Protein 2NYU (pdb70)

Sequence (363 aa):
SYRSRSSAFKLLEVNERHQILRPGLRVLDCGAAPGAWSQVAVQKVNAAGTDPSSPVGFVLGVDLLHIFPLEGATFLCPADVTDPRTSQRILEVLPGRRADVILSDMAPNATGFRDLDHDRLISLLCLTLLSVTPDILQPGGTFLCKTWAGSQSRRLQRRLTEEFQNVRIIKPEVYFLATQYHGSYRSRSSAFKLLEVNERHQILRPGLRVLDCGAAPGAWSQVAVQKVNAAGTDPSSPVGFVLGVDLLHIFPLEGATFLCPADVTDPRTSQRILEVLPGRRADVILSDMAPNATGFRDLDHDRLISLCLTLLSVTPDILQPGGTFLCKTWAGSQSRRLQRRLTEEFQNVRIIKSSEVYFLATQQYHG

Nearest PDB structures (foldseek):
  2nyu-assembly1_A  TM=1.006E+00  e=2.225E-40  Homo sapiens
  2nyu-assembly2_B  TM=9.952E-01  e=7.556E-38  Homo sapiens
  7ods-assembly1_z  TM=9.913E-01  e=2.129E-33  Homo sapiens
  7o9m-assembly1_n  TM=9.832E-01  e=2.129E-33  Homo sapiens
  7o9k-assembly1_n  TM=9.838E-01  e=1.997E-33  Homo sapiens

GO terms:
  GO:0005730 nucleolus (C, IDA)
  GO:0005739 mitochondrion (C, EXP)
  GO:1902775 mitochondrial large ribosomal subunit assembly (P, IDA)
  GO:0005759 mitochondrial matrix (C, IMP)
  GO:0008650 rRNA (uridine-2'-O-ribose)-methyltransferase activity (F, IMP)
  GO:1902775 mitochondrial large ribosomal subunit assembly (P, IMP)
  GO:0006364 rRNA processing (P, IMP)
  GO:0005739 mitochondrion (C, HTP)
  GO:0008650 rRNA (uridine-2'-O-ribose)-methyltransferase activity (F, EXP)
  GO:0005759 mitochondrial matrix (C, TAS)
  GO:0000451 rRNA 2'-O-methylation (P, TAS)

Structure (mmCIF, N/CA/C/O backbone):
data_2NYU
#
_entry.id   2NYU
#
_cell.length_a   102.022
_cell.length_b   102.022
_cell.length_c   37.068
_cell.angle_alpha   90.00
_cell.angle_beta   90.00
_cell.angle_gamma   90.00
#
_symmetry.space_group_name_H-M   'P 43'
#
loop_
_entity.id
_entity.type
_entity.pdbx_description
1 polymer 'Putative ribosomal RNA methyltransferase 2'
2 non-polymer S-ADENOSYLMETHIONINE
3 water water
#
loop_
_atom_site.group_PDB
_atom_site.id
_atom_site.type_symbol
_atom_site.label_atom_id
_atom_site.label_alt_id
_atom_site.label_comp_id
_atom_site.label_asym_id
_atom_site.label_entity_id
_atom_site.label_seq_id
_atom_site.pdbx_PDB_ins_code
_atom_site.Cartn_x
_atom_site.Cartn_y
_atom_site.Cartn_z
_atom_site.occupancy
_atom_site.B_iso_or_equiv
_atom_site.auth_seq_id
_atom_site.auth_comp_id
_atom_site.auth_asym_id
_atom_site.auth_atom_id
_atom_site.pdbx_PDB_model_num
ATOM 1 N N . SER A 1 1 ? 43.071 11.459 28.421 1.00 49.03 1 SER A N 1
ATOM 2 C CA . SER A 1 1 ? 44.477 11.182 28.017 1.00 45.54 1 SER A CA 1
ATOM 3 C C . SER A 1 1 ? 44.678 11.615 26.568 1.00 40.31 1 SER A C 1
ATOM 4 O O . SER A 1 1 ? 43.801 11.408 25.722 1.00 41.30 1 SER A O 1
ATOM 7 N N . TYR A 1 2 ? 45.806 12.250 26.297 1.00 35.58 2 TYR A N 1
ATOM 8 C CA . TYR A 1 2 ? 46.097 12.715 24.930 1.00 30.80 2 TYR A CA 1
ATOM 9 C C . TYR A 1 2 ? 47.417 12.186 24.438 1.00 29.79 2 TYR A C 1
ATOM 10 O O . TYR A 1 2 ? 48.245 11.752 25.227 1.00 31.82 2 TYR A O 1
ATOM 19 N N . ARG A 1 3 ? 47.576 12.141 23.115 1.00 29.41 3 ARG A N 1
ATOM 20 C CA . ARG A 1 3 ? 48.790 11.653 22.477 1.00 30.04 3 ARG A CA 1
ATOM 21 C C . ARG A 1 3 ? 49.966 12.614 22.646 1.00 31.54 3 ARG A C 1
ATOM 22 O O . ARG A 1 3 ? 51.134 12.225 22.497 1.00 33.98 3 ARG A O 1
ATOM 30 N N . SER A 1 4 ? 49.671 13.841 23.030 1.00 30.96 4 SER A N 1
ATOM 31 C CA . SER A 1 4 ? 50.706 14.863 23.241 1.00 32.80 4 SER A CA 1
ATOM 32 C C . SER A 1 4 ? 50.193 15.940 24.182 1.00 31.96 4 SER A C 1
ATOM 33 O O . SER A 1 4 ? 48.982 16.195 24.221 1.00 31.74 4 SER A O 1
ATOM 36 N N . ARG A 1 5 ? 51.106 16.591 24.915 1.00 31.59 5 ARG A N 1
ATOM 37 C CA . ARG A 1 5 ? 50.709 17.740 25.764 1.00 32.23 5 ARG A CA 1
ATOM 38 C C . ARG A 1 5 ? 50.126 18.954 24.996 1.00 28.94 5 ARG A C 1
ATOM 39 O O . ARG A 1 5 ? 49.605 19.891 25.588 1.00 29.60 5 ARG A O 1
ATOM 47 N N A SER A 1 6 ? 50.219 18.920 23.669 0.50 28.87 6 SER A N 1
ATOM 48 N N B SER A 1 6 ? 50.214 18.936 23.678 0.50 28.74 6 SER A N 1
ATOM 49 C CA A SER A 1 6 ? 49.678 20.010 22.872 0.50 27.35 6 SER A CA 1
ATOM 50 C CA B SER A 1 6 ? 49.704 20.054 22.898 0.50 27.04 6 SER A CA 1
ATOM 51 C C A SER A 1 6 ? 48.191 20.192 23.111 0.50 26.43 6 SER A C 1
ATOM 52 C C B SER A 1 6 ? 48.163 20.174 22.989 0.50 26.09 6 SER A C 1
ATOM 53 O O A SER A 1 6 ? 47.675 21.318 23.039 0.50 27.05 6 SER A O 1
ATOM 54 O O B SER A 1 6 ? 47.586 21.227 22.646 0.50 25.95 6 SER A O 1
ATOM 59 N N . ALA A 1 7 ? 47.496 19.078 23.374 1.00 25.95 7 ALA A N 1
ATOM 60 C CA . ALA A 1 7 ?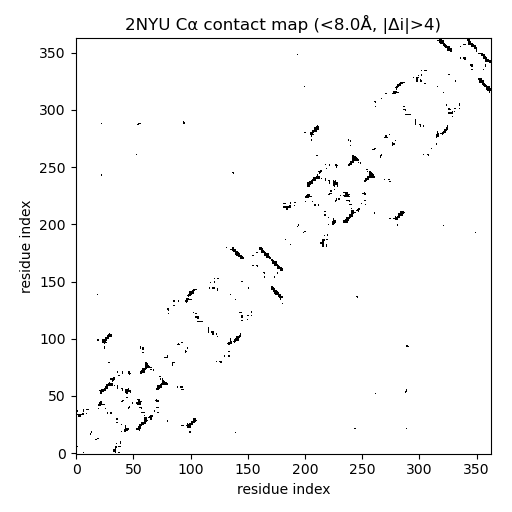 46.052 19.095 23.657 1.00 26.24 7 ALA A CA 1
ATOM 61 C C . ALA A 1 7 ? 45.686 20.227 24.568 1.00 27.26 7 ALA A C 1
ATOM 62 O O . ALA A 1 7 ? 44.670 20.914 24.341 1.00 27.08 7 ALA A O 1
ATOM 64 N N . PHE A 1 8 ? 46.479 20.437 25.626 1.00 27.31 8 PHE A N 1
ATOM 65 C CA . PHE A 1 8 ? 46.080 21.363 26.687 1.00 29.12 8 PHE A CA 1
ATOM 66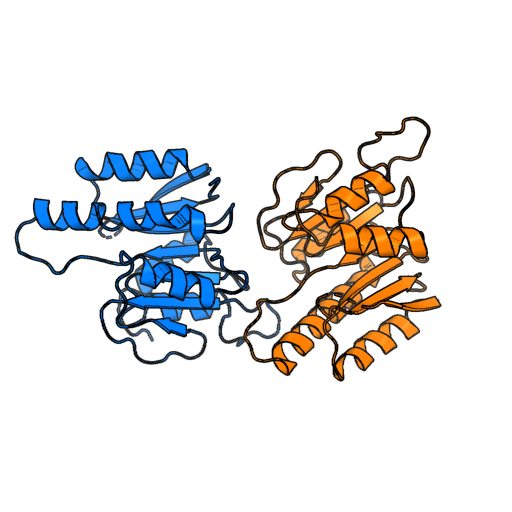 C C . PHE A 1 8 ? 45.988 22.812 26.241 1.00 30.79 8 PHE A C 1
ATOM 67 O O . PHE A 1 8 ? 45.082 23.525 26.671 1.00 29.98 8 PHE A O 1
ATOM 75 N N . LYS A 1 9 ? 46.816 23.175 25.244 1.00 31.35 9 LYS A N 1
ATOM 76 C CA . LYS A 1 9 ? 46.832 24.515 24.684 1.00 33.53 9 LYS A CA 1
ATOM 77 C C . LYS A 1 9 ? 45.536 24.736 23.894 1.00 31.69 9 LYS A C 1
ATOM 78 O O . LYS A 1 9 ? 44.872 25.792 24.042 1.00 31.32 9 LYS A O 1
ATOM 84 N N . LEU A 1 10 ? 45.145 23.733 23.104 1.00 28.07 10 LEU A N 1
ATOM 85 C CA . LEU A 1 10 ? 43.916 23.846 22.321 1.00 26.96 10 LEU A CA 1
ATOM 86 C C . LEU A 1 10 ? 42.682 23.869 23.233 1.00 27.08 10 LEU A C 1
ATOM 87 O O . LEU A 1 10 ? 41.741 24.624 22.980 1.00 27.16 10 LEU A O 1
ATOM 92 N N . LEU A 1 11 ? 42.698 23.042 24.279 1.00 27.95 11 LEU A N 1
ATOM 93 C CA . LEU A 1 11 ? 41.585 22.992 25.235 1.00 28.18 11 LEU A CA 1
ATOM 94 C C . LEU A 1 11 ? 41.369 24.389 25.867 1.00 30.97 11 LEU A C 1
ATOM 95 O O . LEU A 1 11 ? 40.229 24.893 25.924 1.00 29.91 11 LEU A O 1
ATOM 100 N N . GLU A 1 12 ? 42.481 25.034 26.242 1.00 33.01 12 GLU A N 1
ATOM 101 C CA . GLU A 1 12 ? 42.446 26.368 26.879 1.00 35.09 12 GLU A CA 1
ATOM 102 C C . GLU A 1 12 ? 41.955 27.435 25.898 1.00 34.01 12 GLU A C 1
ATOM 103 O O . GLU A 1 12 ? 41.170 28.308 26.259 1.00 34.35 12 GLU A O 1
ATOM 109 N N . VAL A 1 13 ? 42.435 27.375 24.659 1.00 31.48 13 VAL A N 1
ATOM 110 C CA . VAL A 1 13 ? 42.005 28.323 23.638 1.00 32.41 13 VAL A CA 1
ATOM 111 C C . VAL A 1 13 ? 40.488 28.175 23.391 1.00 28.81 13 VAL A C 1
ATOM 112 O O . VAL A 1 13 ? 39.759 29.156 23.252 1.00 29.75 13 VAL A O 1
ATOM 116 N N . ASN A 1 14 ? 40.031 26.934 23.298 1.00 27.94 14 ASN A N 1
ATOM 117 C CA . ASN A 1 14 ? 38.613 26.713 23.046 1.00 27.79 14 ASN A CA 1
ATOM 118 C C . ASN A 1 14 ? 37.778 27.139 24.256 1.00 27.16 14 ASN A C 1
ATOM 119 O O . ASN A 1 14 ? 36.637 27.579 24.112 1.00 28.55 14 ASN A O 1
ATOM 124 N N . GLU A 1 15 ? 38.305 26.940 25.456 1.00 29.62 15 GLU A N 1
ATOM 125 C CA . GLU A 1 15 ? 37.515 27.289 26.632 1.00 33.40 15 GLU A CA 1
ATOM 126 C C . GLU A 1 15 ? 37.124 28.816 26.578 1.00 34.26 15 GLU A C 1
ATOM 127 O O . GLU A 1 15 ? 35.959 29.216 26.784 1.00 35.40 15 GLU A O 1
ATOM 133 N N . ARG A 1 16 ? 38.089 29.628 26.222 1.00 34.05 16 ARG A N 1
ATOM 134 C CA . ARG A 1 16 ? 37.945 31.071 26.248 1.00 37.26 16 ARG A CA 1
ATOM 135 C C . ARG A 1 16 ? 37.206 31.561 25.015 1.00 33.38 16 ARG A C 1
ATOM 136 O O . ARG A 1 16 ? 36.360 32.460 25.094 1.00 35.41 16 ARG A O 1
ATOM 144 N N . HIS A 1 17 ? 37.508 30.958 23.879 1.00 28.66 17 HIS A N 1
ATOM 145 C CA . HIS A 1 17 ? 37.110 31.535 22.633 1.00 28.35 17 HIS A CA 1
ATOM 146 C C . HIS A 1 17 ? 35.968 30.871 21.931 1.00 26.00 17 HIS A C 1
ATOM 147 O O . HIS A 1 17 ? 35.498 31.395 20.854 1.00 27.36 17 HIS A O 1
ATOM 154 N N . GLN A 1 18 ? 35.664 29.634 22.369 1.00 25.08 18 GLN A N 1
ATOM 155 C CA . GLN A 1 18 ? 34.489 28.842 21.915 1.00 23.81 18 GLN A CA 1
ATOM 156 C C . GLN A 1 18 ? 34.509 28.627 20.417 1.00 26.13 18 GLN A C 1
ATOM 157 O O . GLN A 1 18 ? 33.552 29.007 19.698 1.00 27.75 18 GLN A O 1
ATOM 163 N N . ILE A 1 19 ? 35.608 28.075 19.932 1.00 23.79 19 ILE A N 1
ATOM 164 C CA . ILE A 1 19 ? 35.753 27.927 18.492 1.00 24.53 19 ILE A CA 1
ATOM 165 C C . ILE A 1 19 ? 35.352 26.562 17.983 1.00 23.46 19 ILE A C 1
ATOM 166 O O . ILE A 1 19 ? 35.131 26.371 16.765 1.00 25.73 19 ILE A O 1
ATOM 171 N N . LEU A 1 20 ? 35.238 25.596 18.899 1.00 26.15 20 LEU A N 1
ATOM 172 C CA . LEU A 1 20 ? 34.807 24.210 18.552 1.00 24.79 20 LEU A CA 1
ATOM 173 C C . LEU A 1 20 ? 33.492 23.828 19.197 1.00 27.31 20 LEU A C 1
ATOM 174 O O . LEU A 1 20 ? 33.296 24.026 20.408 1.00 28.32 20 LEU A O 1
ATOM 179 N N . ARG A 1 21 ? 32.565 23.407 18.364 1.00 27.62 21 ARG A N 1
ATOM 180 C CA . ARG A 1 21 ? 31.285 22.964 18.861 1.00 29.00 21 ARG A CA 1
ATOM 181 C C . ARG A 1 21 ? 30.594 21.914 17.958 1.00 28.78 21 ARG A C 1
ATOM 182 O O . ARG A 1 21 ? 30.989 21.697 16.781 1.00 25.64 21 ARG A O 1
ATOM 190 N N . PRO A 1 22 ? 29.610 21.205 18.522 1.00 28.52 22 PRO A N 1
ATOM 191 C CA . PRO A 1 22 ? 29.013 20.129 17.715 1.00 27.71 22 PRO A CA 1
ATOM 192 C C . PRO A 1 22 ? 28.633 20.536 16.300 1.00 26.51 22 PRO A C 1
ATOM 193 O O . PRO A 1 22 ? 27.981 21.615 16.075 1.00 27.10 22 PRO A O 1
ATOM 197 N N . GLY A 1 23 ? 28.970 19.665 15.361 1.00 27.13 23 GLY A N 1
ATOM 198 C CA . GLY A 1 23 ? 28.554 19.868 13.983 1.00 27.00 23 GLY A CA 1
ATOM 199 C C . GLY A 1 23 ? 29.608 20.490 13.111 1.00 26.73 23 GLY A C 1
ATOM 200 O O . GLY A 1 23 ? 29.542 20.354 11.868 1.00 27.19 23 GLY A O 1
ATOM 201 N N . LEU A 1 24 ? 30.597 21.180 13.719 1.00 26.72 24 LEU A N 1
ATOM 202 C CA . LEU A 1 24 ? 31.602 21.889 12.914 1.00 25.19 24 LEU A CA 1
ATOM 203 C C . LEU A 1 24 ? 32.578 20.926 12.194 1.00 24.36 24 LEU A C 1
ATOM 204 O O . LEU A 1 24 ? 32.909 19.873 12.721 1.00 24.46 24 LEU A O 1
ATOM 209 N N . ARG A 1 25 ? 32.981 21.292 10.970 1.00 23.45 25 ARG A N 1
ATOM 210 C CA . ARG A 1 25 ? 33.985 20.519 10.242 1.00 21.48 25 ARG A CA 1
ATOM 211 C C . ARG A 1 25 ? 35.355 21.162 10.484 1.00 20.81 25 ARG A C 1
ATOM 212 O O . ARG A 1 25 ? 35.529 22.342 10.270 1.00 21.43 25 ARG A O 1
ATOM 220 N N . VAL A 1 26 ? 36.297 20.367 10.895 1.00 20.62 26 VAL A N 1
ATOM 221 C CA . VAL A 1 26 ? 37.616 20.875 11.267 1.00 19.98 26 VAL A CA 1
ATOM 222 C C . VAL A 1 26 ? 38.664 20.298 10.365 1.00 21.82 26 VAL A C 1
ATOM 223 O O . VAL A 1 26 ? 38.729 19.091 10.136 1.00 23.06 26 VAL A O 1
ATOM 227 N N . LEU A 1 27 ? 39.549 21.170 9.903 1.00 22.12 27 LEU A N 1
ATOM 228 C CA . LEU A 1 27 ? 40.780 20.702 9.270 1.00 22.55 27 LEU A CA 1
ATOM 229 C C . LEU A 1 27 ? 41.954 20.986 10.225 1.00 20.76 27 LEU A C 1
ATOM 230 O O . LEU A 1 27 ? 42.194 22.145 10.576 1.00 22.44 27 LEU A O 1
ATOM 235 N N . ASP A 1 28 ? 42.713 19.937 10.575 1.00 19.54 28 ASP A N 1
ATOM 236 C CA . ASP A 1 28 ? 43.813 20.050 11.539 1.00 21.54 28 ASP A CA 1
ATOM 237 C C . ASP A 1 28 ? 45.105 19.858 10.770 1.00 22.62 28 ASP A C 1
ATOM 238 O O . ASP A 1 28 ? 45.422 18.735 10.403 1.00 22.37 28 ASP A O 1
ATOM 243 N N . CYS A 1 29 ? 45.823 20.956 10.524 1.00 21.23 29 CYS A N 1
ATOM 244 C CA . CYS A 1 29 ? 47.111 20.925 9.821 1.00 23.60 29 CYS A CA 1
ATOM 245 C C . CYS A 1 29 ? 48.297 20.723 10.772 1.00 24.65 29 CYS A C 1
ATOM 246 O O . CYS A 1 29 ? 48.388 21.356 11.825 1.00 25.52 29 CYS A O 1
ATOM 249 N N . GLY A 1 30 ? 49.206 19.850 10.372 1.00 23.80 30 GLY A N 1
ATOM 250 C CA . GLY A 1 30 ? 50.283 19.385 11.238 1.00 23.47 30 GLY A CA 1
ATOM 251 C C . GLY A 1 30 ? 49.752 18.536 12.375 1.00 23.48 30 GLY A C 1
ATOM 252 O O . GLY A 1 30 ? 50.128 18.723 13.503 1.00 23.88 30 GLY A O 1
ATOM 253 N N . ALA A 1 31 ? 48.875 17.593 12.037 1.00 22.62 31 ALA A N 1
ATOM 254 C CA . ALA A 1 31 ? 48.098 16.861 12.990 1.00 24.90 31 ALA A CA 1
ATOM 255 C C . ALA A 1 31 ? 48.841 15.767 13.791 1.00 25.27 31 ALA A C 1
ATOM 256 O O . ALA A 1 31 ? 48.339 15.314 14.842 1.00 25.26 31 ALA A O 1
ATOM 258 N N . ALA A 1 32 ? 50.007 15.330 13.338 1.00 24.80 32 ALA A N 1
ATOM 259 C CA . ALA A 1 32 ? 50.692 14.234 14.078 1.00 26.63 32 ALA A CA 1
ATOM 260 C C . ALA A 1 32 ? 51.297 14.726 15.423 1.00 26.29 32 ALA A C 1
ATOM 261 O O . ALA A 1 32 ? 51.939 15.809 15.449 1.00 26.09 32 ALA A O 1
ATOM 263 N N . PRO A 1 33 ? 51.229 13.891 16.506 1.00 26.54 33 PRO A N 1
ATOM 264 C CA . PRO A 1 33 ? 50.656 12.521 16.590 1.00 26.90 33 PRO A CA 1
ATOM 265 C C . PRO A 1 33 ? 49.127 12.431 16.681 1.00 26.00 33 PRO A C 1
ATOM 266 O O . PRO A 1 33 ? 48.578 11.324 16.495 1.00 27.21 33 PRO A O 1
ATOM 270 N N . GLY A 1 34 ? 48.471 13.555 16.956 1.00 24.22 34 GLY A N 1
ATOM 271 C CA . GLY A 1 34 ? 46.992 13.647 16.878 1.00 23.47 34 GLY A CA 1
ATOM 272 C C . GLY A 1 34 ? 46.268 14.217 18.091 1.00 24.63 34 GLY A C 1
ATOM 273 O O . GLY A 1 34 ? 45.039 14.050 18.221 1.00 22.12 34 GLY A O 1
ATOM 274 N N . ALA A 1 35 ? 46.978 14.930 18.949 1.00 23.96 35 ALA A N 1
ATOM 275 C CA . ALA A 1 35 ? 46.312 15.461 20.187 1.00 24.78 35 ALA A CA 1
ATOM 276 C C . ALA A 1 35 ? 45.271 16.566 19.889 1.00 23.61 35 ALA A C 1
ATOM 277 O O . ALA A 1 35 ? 44.178 16.536 20.443 1.00 23.01 35 ALA A O 1
ATOM 279 N N . TRP A 1 36 ? 45.591 17.483 18.957 1.00 22.24 36 TRP A N 1
ATOM 280 C CA . TRP A 1 36 ? 44.615 18.527 18.615 1.00 23.45 36 TRP A CA 1
ATOM 281 C C . TRP A 1 36 ? 43.419 17.854 17.960 1.00 21.52 36 TRP A C 1
ATOM 282 O O . TRP A 1 36 ? 42.272 18.304 18.116 1.00 21.13 36 TRP A O 1
ATOM 293 N N . SER A 1 37 ? 43.695 16.817 17.129 1.00 22.32 37 SER A N 1
ATOM 294 C CA . SER A 1 37 ? 42.621 16.052 16.494 1.00 22.63 37 SER A CA 1
ATOM 295 C C . SER A 1 37 ? 41.731 15.340 17.531 1.00 22.77 37 SER A C 1
ATOM 296 O O . SER A 1 37 ? 40.486 15.313 17.397 1.00 21.02 37 SER A O 1
ATOM 299 N N . GLN A 1 38 ? 42.346 14.784 18.573 1.00 22.12 38 GLN A N 1
ATOM 300 C CA . GLN A 1 38 ? 41.567 14.199 19.689 1.00 23.54 38 GLN A CA 1
ATOM 301 C C . GLN A 1 38 ? 40.632 15.215 20.333 1.00 24.05 38 GLN A C 1
ATOM 302 O O . GLN A 1 38 ? 39.450 14.920 20.521 1.00 24.55 38 GLN A O 1
ATOM 308 N N . VAL A 1 39 ? 41.148 16.408 20.638 1.00 22.27 39 VAL A N 1
ATOM 309 C CA . VAL A 1 39 ? 40.320 17.495 21.188 1.00 23.62 39 VAL A CA 1
ATOM 310 C C . VAL A 1 39 ? 39.193 17.846 20.258 1.00 23.81 39 VAL A C 1
ATOM 311 O O . VAL A 1 39 ? 38.033 17.952 20.644 1.00 24.19 39 VAL A O 1
ATOM 315 N N . ALA A 1 40 ? 39.552 18.003 19.012 1.00 21.22 40 ALA A N 1
ATOM 316 C CA . ALA A 1 40 ? 38.598 18.430 17.976 1.00 21.34 40 ALA A CA 1
ATOM 317 C C . ALA A 1 40 ? 37.462 17.386 17.853 1.00 21.24 40 ALA A C 1
ATOM 318 O O . ALA A 1 40 ? 36.263 17.725 17.911 1.00 24.19 40 ALA A O 1
ATOM 320 N N . VAL A 1 41 ? 37.817 16.105 17.786 1.00 21.46 41 VAL A N 1
ATOM 321 C CA . VAL A 1 41 ? 36.768 15.050 17.708 1.00 23.21 41 VAL A CA 1
ATOM 322 C C . VAL A 1 41 ? 35.802 15.153 18.916 1.00 23.91 41 VAL A C 1
ATOM 323 O O . VAL A 1 41 ? 34.577 15.082 18.770 1.00 22.83 41 VAL A O 1
ATOM 327 N N . GLN A 1 42 ? 36.351 15.315 20.105 1.00 24.20 42 GLN A N 1
ATOM 328 C CA . GLN A 1 42 ? 35.489 15.468 21.278 1.00 27.07 42 GLN A CA 1
ATOM 329 C C . GLN A 1 42 ? 34.541 16.713 21.146 1.00 25.69 42 GLN A C 1
ATOM 330 O O . GLN A 1 42 ? 33.314 16.605 21.292 1.00 26.16 42 GLN A O 1
ATOM 336 N N . LYS A 1 43 ? 35.113 17.860 20.860 1.00 24.70 43 LYS A N 1
ATOM 337 C CA . LYS A 1 43 ? 34.373 19.106 20.978 1.00 25.73 43 LYS A CA 1
ATOM 338 C C . LYS A 1 43 ? 33.379 19.316 19.847 1.00 26.16 43 LYS A C 1
ATOM 339 O O . LYS A 1 43 ? 32.429 20.050 20.013 1.00 27.36 43 LYS A O 1
ATOM 345 N N . VAL A 1 44 ? 33.626 18.712 18.681 1.00 24.02 44 VAL A N 1
ATOM 346 C CA . VAL A 1 44 ? 32.674 18.876 17.586 1.00 23.78 44 VAL A CA 1
ATOM 347 C C . VAL A 1 44 ? 31.776 17.632 17.435 1.00 23.55 44 VAL A C 1
ATOM 348 O O . VAL A 1 44 ? 30.955 17.510 16.468 1.00 23.97 44 VAL A O 1
ATOM 352 N N . ASN A 1 45 ? 31.936 16.735 18.379 1.00 23.58 45 ASN A N 1
ATOM 353 C CA . ASN A 1 45 ? 31.117 15.510 18.453 1.00 25.56 45 ASN A CA 1
ATOM 354 C C . ASN A 1 45 ? 31.271 14.641 17.164 1.00 26.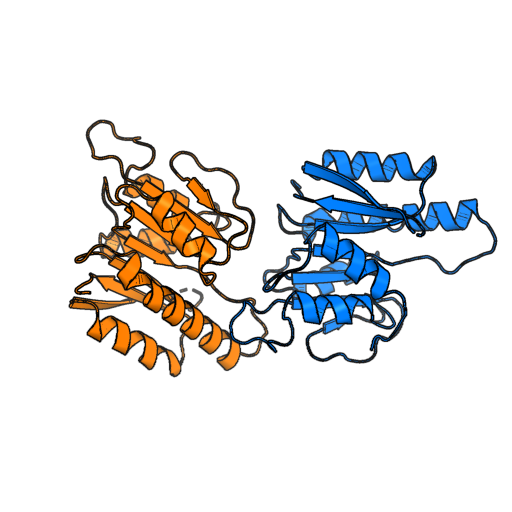02 45 ASN A C 1
ATOM 355 O O . ASN A 1 45 ? 30.297 14.052 16.677 1.00 25.53 45 ASN A O 1
ATOM 360 N N . ALA A 1 46 ? 32.497 14.568 16.629 1.00 24.64 46 ALA A N 1
ATOM 361 C CA . ALA A 1 46 ? 32.746 13.890 15.341 1.00 24.93 46 ALA A CA 1
ATOM 362 C C . ALA A 1 46 ? 32.559 12.348 15.432 1.00 26.86 46 ALA A C 1
ATOM 363 O O . ALA A 1 46 ? 32.331 11.670 14.417 1.00 30.83 46 ALA A O 1
ATOM 365 N N . ALA A 1 47 ? 32.671 11.791 16.620 1.00 29.12 47 ALA A N 1
ATOM 366 C CA . ALA A 1 47 ? 32.483 10.332 16.741 1.00 32.08 47 ALA A CA 1
ATOM 367 C C . ALA A 1 47 ? 31.023 9.986 17.051 1.00 32.51 47 ALA A C 1
ATOM 368 O O . ALA A 1 47 ? 30.650 8.792 17.135 1.00 33.34 47 ALA A O 1
ATOM 370 N N . GLY A 1 48 ? 30.191 11.022 17.206 1.00 34.27 48 GLY A N 1
ATOM 371 C CA . GLY A 1 48 ? 28.732 10.853 17.422 1.00 37.26 48 GLY A CA 1
ATOM 372 C C . GLY A 1 48 ? 28.385 10.376 18.819 1.00 40.60 48 GLY A C 1
ATOM 373 O O . GLY A 1 48 ? 27.201 10.007 19.124 1.00 42.85 48 GLY A O 1
ATOM 374 N N . THR A 1 49 ? 29.397 10.391 19.678 1.00 41.24 49 THR A N 1
ATOM 375 C CA . THR A 1 49 ? 29.264 9.958 21.070 1.00 45.46 49 THR A CA 1
ATOM 376 C C . THR A 1 49 ? 28.059 10.571 21.799 1.00 45.49 49 THR A C 1
ATOM 377 O O . THR A 1 49 ? 27.459 9.925 22.640 1.00 46.26 49 THR A O 1
ATOM 381 N N . ASP A 1 50 ? 27.726 11.819 21.478 1.00 43.93 50 ASP A N 1
ATOM 382 C CA . ASP A 1 50 ? 26.531 12.458 22.027 1.00 45.59 50 ASP A CA 1
ATOM 383 C C . ASP A 1 50 ? 25.393 12.474 20.991 1.00 45.40 50 ASP A C 1
ATOM 384 O O . ASP A 1 50 ? 25.354 13.329 20.101 1.00 43.09 50 ASP A O 1
ATOM 389 N N . PRO A 1 51 ? 24.424 11.554 21.137 1.00 46.74 51 PRO A N 1
ATOM 390 C CA . PRO A 1 51 ? 23.341 11.484 20.150 1.00 47.02 51 PRO A CA 1
ATOM 391 C C . PRO A 1 51 ? 22.446 12.755 20.120 1.00 46.77 51 PRO A C 1
ATOM 392 O O . PRO A 1 51 ? 21.703 12.966 19.156 1.00 47.98 51 PRO A O 1
ATOM 396 N N . SER A 1 52 ? 22.557 13.612 21.133 1.00 45.76 52 SER A N 1
ATOM 397 C CA . SER A 1 52 ? 21.638 14.745 21.275 1.00 45.46 52 SER A CA 1
ATOM 398 C C . SER A 1 52 ? 22.092 16.012 20.535 1.00 43.03 52 SER A C 1
ATOM 399 O O . SER A 1 52 ? 21.399 17.053 20.592 1.00 42.41 52 SER A O 1
ATOM 402 N N . SER A 1 53 ? 23.252 15.915 19.859 1.00 39.27 53 SER A N 1
ATOM 403 C CA . SER A 1 53 ? 23.977 17.079 19.320 1.00 37.53 53 SER A CA 1
ATOM 404 C C . SER A 1 53 ? 24.483 16.785 17.898 1.00 34.33 53 SER A C 1
ATOM 405 O O . SER A 1 53 ? 24.798 15.622 17.574 1.00 33.52 53 SER A O 1
ATOM 408 N N . PRO A 1 54 ? 24.586 17.839 17.049 1.00 34.66 54 PRO A N 1
ATOM 409 C CA . PRO A 1 54 ? 25.046 17.646 15.692 1.00 31.73 54 PRO A CA 1
ATOM 410 C C . PRO A 1 54 ? 26.409 16.927 15.643 1.00 31.37 54 PRO A C 1
ATOM 411 O O . PRO A 1 54 ? 27.238 17.018 16.619 1.00 30.36 54 PRO A O 1
ATOM 415 N N . VAL A 1 55 ? 26.627 16.193 14.571 1.00 29.83 55 VAL A N 1
ATOM 416 C CA . VAL A 1 55 ? 27.861 15.399 14.452 1.00 30.32 55 VAL A CA 1
ATOM 417 C C . VAL A 1 55 ? 28.828 16.109 13.519 1.00 28.91 55 VAL A C 1
ATOM 418 O O . VAL A 1 55 ? 28.537 16.337 12.346 1.00 28.23 55 VAL A O 1
ATOM 422 N N . GLY A 1 56 ? 29.970 16.511 14.071 1.00 28.12 56 GLY A N 1
ATOM 423 C CA . GLY A 1 56 ? 30.954 17.268 13.320 1.00 27.06 56 GLY A CA 1
ATOM 424 C C . GLY A 1 56 ? 31.869 16.362 12.500 1.00 25.81 56 GLY A C 1
ATOM 425 O O . GLY A 1 56 ? 31.564 15.153 12.257 1.00 26.55 56 GLY A O 1
ATOM 426 N N . PHE A 1 57 ? 32.995 16.915 12.080 1.00 24.64 57 PHE A N 1
ATOM 427 C CA . PHE A 1 57 ? 33.886 16.197 11.226 1.00 24.43 57 PHE A CA 1
ATOM 428 C C . PHE A 1 57 ? 35.291 16.682 11.514 1.00 22.67 57 PHE A C 1
ATOM 429 O O . PHE A 1 57 ? 35.536 17.896 11.749 1.00 23.45 57 PHE A O 1
ATOM 437 N N . VAL A 1 58 ? 36.217 15.755 11.481 1.00 21.02 58 VAL A N 1
ATOM 438 C CA . VAL A 1 58 ? 37.632 16.126 11.723 1.00 21.24 58 VAL A CA 1
ATOM 439 C C . VAL A 1 58 ? 38.540 15.472 10.743 1.00 23.16 58 VAL A C 1
ATOM 440 O O . VAL A 1 58 ? 38.606 14.202 10.693 1.00 24.29 58 VAL A O 1
ATOM 444 N N . LEU A 1 59 ? 39.318 16.291 10.011 1.00 23.34 59 LEU A N 1
ATOM 445 C CA . LEU A 1 59 ? 40.325 15.773 9.084 1.00 23.54 59 LEU A CA 1
ATOM 446 C C . LEU A 1 59 ? 41.685 16.310 9.464 1.00 22.78 59 LEU A C 1
ATOM 447 O O . LEU A 1 59 ? 41.867 17.541 9.553 1.00 21.35 59 LEU A O 1
ATOM 452 N N . GLY A 1 60 ? 42.623 15.411 9.803 1.00 21.73 60 GLY A N 1
ATOM 453 C CA . GLY A 1 60 ? 43.998 15.800 10.175 1.00 21.81 60 GLY A CA 1
ATOM 454 C C . GLY A 1 60 ? 44.960 15.532 8.986 1.00 22.03 60 GLY A C 1
ATOM 455 O O . GLY A 1 60 ? 44.799 14.524 8.294 1.00 24.25 60 GLY A O 1
ATOM 456 N N . VAL A 1 61 ? 45.957 16.387 8.784 1.00 22.00 61 VAL A N 1
ATOM 457 C CA . VAL A 1 61 ? 46.934 16.228 7.685 1.00 24.37 61 VAL A CA 1
ATOM 458 C C . VAL A 1 61 ? 48.345 16.397 8.237 1.00 25.24 61 VAL A C 1
ATOM 459 O O . VAL A 1 61 ? 48.609 17.265 9.125 1.00 25.40 61 VAL A O 1
ATOM 463 N N . ASP A 1 62 ? 49.244 15.509 7.871 1.00 24.60 62 ASP A N 1
ATOM 464 C CA . ASP A 1 62 ? 50.653 15.736 8.293 1.00 25.09 62 ASP A CA 1
ATOM 465 C C . ASP A 1 62 ? 51.608 15.063 7.325 1.00 25.86 62 ASP A C 1
ATOM 466 O O . ASP A 1 62 ? 51.230 14.131 6.652 1.00 30.32 62 ASP A O 1
ATOM 471 N N . LEU A 1 63 ? 52.845 15.557 7.286 1.00 27.35 63 LEU A N 1
ATOM 472 C CA . LEU A 1 63 ? 53.946 14.874 6.572 1.00 28.65 63 LEU A CA 1
ATOM 473 C C . LEU A 1 63 ? 54.220 13.486 7.162 1.00 29.37 63 LEU A C 1
ATOM 474 O O . LEU A 1 63 ? 54.688 12.589 6.448 1.00 30.24 63 LEU A O 1
ATOM 479 N N . LEU A 1 64 ? 54.033 13.364 8.484 1.00 28.09 64 LEU A N 1
ATOM 480 C CA . LEU A 1 64 ? 54.260 12.133 9.266 1.00 29.32 64 LEU A CA 1
ATOM 481 C C . LEU A 1 64 ? 53.014 11.284 9.463 1.00 30.13 64 LEU A C 1
ATOM 482 O O . LEU A 1 64 ? 51.869 11.774 9.411 1.00 29.04 64 LEU A O 1
ATOM 487 N N . HIS A 1 65 ? 53.246 9.985 9.666 1.00 31.68 65 HIS A N 1
ATOM 488 C CA . HIS A 1 65 ? 52.135 9.055 9.846 1.00 32.69 65 HIS A CA 1
ATOM 489 C C . HIS A 1 65 ? 51.368 9.409 11.101 1.00 31.94 65 HIS A C 1
ATOM 490 O O . HIS A 1 65 ? 51.968 9.814 12.091 1.00 32.59 65 HIS A O 1
ATOM 497 N N . ILE A 1 66 ? 50.026 9.314 11.029 1.00 30.51 66 ILE A N 1
ATOM 498 C CA . ILE A 1 66 ? 49.148 9.500 12.178 1.00 31.34 66 ILE A CA 1
ATOM 499 C C . ILE A 1 66 ? 48.366 8.192 12.429 1.00 32.24 66 ILE A C 1
ATOM 500 O O . ILE A 1 66 ? 47.719 7.657 11.512 1.00 33.78 66 ILE A O 1
ATOM 505 N N . PHE A 1 67 ? 48.438 7.674 13.648 1.00 32.03 67 PHE A N 1
ATOM 506 C CA . PHE A 1 67 ? 47.670 6.471 14.003 1.00 33.02 67 PHE A CA 1
ATOM 507 C C . PHE A 1 67 ? 46.161 6.744 13.974 1.00 31.23 67 PHE A C 1
ATOM 508 O O . PHE A 1 67 ? 45.705 7.813 14.383 1.00 29.37 67 PHE A O 1
ATOM 516 N N . PRO A 1 68 ? 45.374 5.781 13.473 1.00 31.20 68 PRO A N 1
ATOM 517 C CA . PRO A 1 68 ? 43.952 5.979 13.390 1.00 30.99 68 PRO A CA 1
ATOM 518 C C . PRO A 1 68 ? 43.321 6.411 14.681 1.00 31.51 68 PRO A C 1
ATOM 519 O O . PRO A 1 68 ? 43.748 5.982 15.786 1.00 33.04 68 PRO A O 1
ATOM 523 N N . LEU A 1 69 ? 42.317 7.276 14.544 1.00 30.28 69 LEU A N 1
ATOM 524 C CA . LEU A 1 69 ? 41.546 7.789 15.707 1.00 30.40 69 LEU A CA 1
ATOM 525 C C . LEU A 1 69 ? 40.057 7.713 15.382 1.00 31.25 69 LEU A C 1
ATOM 526 O O . LEU A 1 69 ? 39.613 8.270 14.386 1.00 29.59 69 LEU A O 1
ATOM 531 N N . GLU A 1 70 ? 39.272 7.090 16.249 1.00 33.23 70 GLU A N 1
ATOM 532 C CA . GLU A 1 70 ? 37.828 6.986 15.971 1.00 33.85 70 GLU A CA 1
ATOM 533 C C . GLU A 1 70 ? 37.225 8.384 15.838 1.00 31.98 70 GLU A C 1
ATOM 534 O O . GLU A 1 70 ? 37.348 9.205 16.748 1.00 30.32 70 GLU A O 1
ATOM 540 N N . GLY A 1 71 ? 36.576 8.656 14.702 1.00 30.83 71 GLY A N 1
ATOM 541 C CA . GLY A 1 71 ? 35.917 9.957 14.521 1.00 29.88 71 GLY A CA 1
ATOM 542 C C . GLY A 1 71 ? 36.718 10.988 13.752 1.00 27.21 71 GLY A C 1
ATOM 543 O O . GLY A 1 71 ? 36.220 12.095 13.532 1.00 26.26 71 GLY A O 1
ATOM 544 N N . ALA A 1 72 ? 37.949 10.625 13.324 1.00 26.89 72 ALA A N 1
ATOM 545 C CA . ALA A 1 72 ? 38.749 11.452 12.466 1.00 25.48 72 ALA A CA 1
ATOM 546 C C . ALA A 1 72 ? 39.198 10.726 11.214 1.00 26.57 72 ALA A C 1
ATOM 547 O O . ALA A 1 72 ? 39.364 9.484 11.208 1.00 26.71 72 ALA A O 1
ATOM 549 N N . THR A 1 73 ? 39.404 11.493 10.177 1.00 24.36 73 THR A N 1
ATOM 550 C CA . THR A 1 73 ? 40.007 10.948 8.940 1.00 26.29 73 THR A CA 1
ATOM 551 C C . THR A 1 73 ? 41.373 11.599 8.862 1.00 25.49 73 THR A C 1
ATOM 552 O O . THR A 1 73 ? 41.492 12.798 9.139 1.00 25.12 73 THR A O 1
ATOM 556 N N . PHE A 1 74 ? 42.381 10.854 8.415 1.00 25.97 74 PHE A N 1
ATOM 557 C CA . PHE A 1 74 ? 43.720 11.429 8.289 1.00 25.61 74 PHE A CA 1
ATOM 558 C C . PHE A 1 74 ? 44.324 11.292 6.912 1.00 26.64 74 PHE A C 1
ATOM 559 O O . PHE A 1 74 ? 44.233 10.221 6.301 1.00 28.86 74 PHE A O 1
ATOM 567 N N . LEU A 1 75 ? 45.026 12.335 6.472 1.00 27.21 75 LEU A N 1
ATOM 568 C CA . LEU A 1 75 ? 45.771 12.268 5.202 1.00 28.78 75 LEU A CA 1
ATOM 569 C C . LEU A 1 75 ? 47.243 12.338 5.579 1.00 28.17 75 LEU A C 1
ATOM 570 O O . LEU A 1 75 ? 47.695 13.337 6.113 1.00 27.88 75 LEU A O 1
ATOM 575 N N . CYS A 1 76 ? 47.959 11.231 5.439 1.00 30.15 76 CYS A N 1
ATOM 576 C CA . CYS A 1 76 ? 49.384 11.238 5.725 1.00 30.81 76 CYS A CA 1
ATOM 577 C C . CYS A 1 76 ? 50.005 10.099 4.945 1.00 33.71 76 CYS A C 1
ATOM 578 O O . CYS A 1 76 ? 49.380 9.050 4.794 1.00 36.50 76 CYS A O 1
ATOM 581 N N . PRO A 1 77 ? 51.206 10.317 4.378 1.00 35.95 77 PRO A N 1
ATOM 582 C CA . PRO A 1 77 ? 51.930 11.580 4.341 1.00 35.05 77 PRO A CA 1
ATOM 583 C C . PRO A 1 77 ? 51.276 12.567 3.371 1.00 35.05 77 PRO A C 1
ATOM 584 O O . PRO A 1 77 ? 50.820 12.181 2.285 1.00 37.12 77 PRO A O 1
ATOM 588 N N . ALA A 1 78 ? 51.227 13.823 3.766 1.00 33.24 78 ALA A N 1
ATOM 589 C CA . ALA A 1 78 ? 50.665 14.858 2.935 1.00 33.50 78 ALA A CA 1
ATOM 590 C C . ALA A 1 78 ? 51.145 16.211 3.363 1.00 33.58 78 ALA A C 1
ATOM 591 O O . ALA A 1 78 ? 51.016 16.619 4.539 1.00 31.97 78 ALA A O 1
ATOM 593 N N . ASP A 1 79 ? 51.734 16.904 2.424 1.00 34.21 79 ASP A N 1
ATOM 594 C CA . ASP A 1 79 ? 52.279 18.196 2.678 1.00 34.44 79 ASP A CA 1
ATOM 595 C C . ASP A 1 79 ? 51.168 19.231 2.487 1.00 35.45 79 ASP A C 1
ATOM 596 O O . ASP A 1 79 ? 50.602 19.332 1.424 1.00 35.31 79 ASP A O 1
ATOM 601 N N . VAL A 1 80 ? 50.841 19.985 3.540 1.00 33.28 80 VAL A N 1
ATOM 602 C CA . VAL A 1 80 ? 49.734 20.949 3.469 1.00 35.19 80 VAL A CA 1
ATOM 603 C C . VAL A 1 80 ? 49.876 22.017 2.368 1.00 37.58 80 VAL A C 1
ATOM 604 O O . VAL A 1 80 ? 48.853 22.539 1.873 1.00 40.15 80 VAL A O 1
ATOM 608 N N . THR A 1 81 ? 51.114 22.251 1.931 1.00 38.99 81 THR A N 1
ATOM 609 C CA . THR A 1 81 ? 51.473 23.262 0.916 1.00 40.78 81 THR A CA 1
ATOM 610 C C . THR A 1 81 ? 51.462 22.715 -0.529 1.00 41.35 81 THR A C 1
ATOM 611 O O . THR A 1 81 ? 51.593 23.491 -1.520 1.00 43.04 81 THR A O 1
ATOM 615 N N . ASP A 1 82 ? 51.339 21.400 -0.651 1.00 38.60 82 ASP A N 1
ATOM 616 C CA . ASP A 1 82 ? 51.258 20.750 -1.981 1.00 39.16 82 ASP A CA 1
ATOM 617 C C . ASP A 1 82 ? 49.832 20.953 -2.557 1.00 36.01 82 ASP A C 1
ATOM 618 O O . ASP A 1 82 ? 48.868 20.615 -1.959 1.00 35.22 82 ASP A O 1
ATOM 623 N N . PRO A 1 83 ? 49.724 21.512 -3.773 1.00 37.38 83 PRO A N 1
ATOM 624 C CA . PRO A 1 83 ? 48.393 21.655 -4.388 1.00 35.18 83 PRO A CA 1
ATOM 625 C C . PRO A 1 83 ? 47.567 20.360 -4.408 1.00 34.06 83 PRO A C 1
ATOM 626 O O . PRO A 1 83 ? 46.313 20.410 -4.381 1.00 34.57 83 PRO A O 1
ATOM 630 N N . ARG A 1 84 ? 48.224 19.210 -4.441 1.00 33.54 84 ARG A N 1
ATOM 631 C CA . ARG A 1 84 ? 47.468 17.955 -4.480 1.00 34.91 84 ARG A CA 1
ATOM 632 C C . ARG A 1 84 ? 46.733 17.774 -3.152 1.00 34.48 84 ARG A C 1
ATOM 633 O O . ARG A 1 84 ? 45.551 17.357 -3.075 1.00 31.77 84 ARG A O 1
ATOM 641 N N . THR A 1 85 ? 47.441 18.104 -2.105 1.00 31.73 85 THR A N 1
ATOM 642 C CA . THR A 1 85 ? 46.857 18.039 -0.762 1.00 30.99 85 THR A CA 1
ATOM 643 C C . THR A 1 85 ? 45.554 18.829 -0.644 1.00 30.43 85 THR A C 1
ATOM 644 O O . THR A 1 85 ? 44.603 18.311 -0.098 1.00 30.66 85 THR A O 1
ATOM 648 N N . SER A 1 86 ? 45.469 20.047 -1.179 1.00 30.37 86 SER A N 1
ATOM 649 C CA . SER A 1 86 ? 44.151 20.723 -1.094 1.00 31.10 86 SER A CA 1
ATOM 650 C C . SER A 1 86 ? 43.066 19.979 -1.787 1.00 31.24 86 SER A C 1
ATOM 651 O O . SER A 1 86 ? 41.942 19.935 -1.293 1.00 29.52 86 SER A O 1
ATOM 654 N N . GLN A 1 87 ? 43.351 19.422 -2.992 1.00 31.05 87 GLN A N 1
ATOM 655 C CA . GLN A 1 87 ? 42.322 18.687 -3.661 1.00 34.53 87 GLN A CA 1
ATOM 656 C C . GLN A 1 87 ? 41.863 17.497 -2.842 1.00 33.03 87 GLN A C 1
ATOM 657 O O . GLN A 1 87 ? 40.672 17.253 -2.718 1.00 33.64 87 GLN A O 1
ATOM 663 N N . ARG A 1 88 ? 42.812 16.760 -2.279 1.00 32.08 88 ARG A N 1
ATOM 664 C CA . ARG A 1 88 ? 42.475 15.654 -1.374 1.00 33.86 88 ARG A CA 1
ATOM 665 C C . ARG A 1 88 ? 41.630 16.084 -0.152 1.00 32.50 88 ARG A C 1
ATOM 666 O O . ARG A 1 88 ? 40.703 15.370 0.249 1.00 32.69 88 ARG A O 1
ATOM 674 N N . ILE A 1 89 ? 41.934 17.266 0.384 1.00 31.55 89 ILE A N 1
ATOM 675 C CA . ILE A 1 89 ? 41.183 17.847 1.515 1.00 30.25 89 ILE A CA 1
ATOM 676 C C . ILE A 1 89 ? 39.734 18.123 1.055 1.00 30.22 89 ILE A C 1
ATOM 677 O O . ILE A 1 89 ? 38.769 17.684 1.712 1.00 28.86 89 ILE A O 1
ATOM 682 N N . LEU A 1 90 ? 39.595 18.780 -0.081 1.00 30.79 90 LEU A N 1
ATOM 683 C CA . LEU A 1 90 ? 38.271 19.145 -0.631 1.00 32.37 90 LEU A CA 1
ATOM 684 C C . LEU A 1 90 ? 37.400 17.926 -0.928 1.00 34.33 90 LEU A C 1
ATOM 685 O O . LEU A 1 90 ? 36.184 17.958 -0.713 1.00 34.87 90 LEU A O 1
ATOM 690 N N . GLU A 1 91 ? 38.030 16.846 -1.370 1.00 34.67 91 GLU A N 1
ATOM 691 C CA . GLU A 1 91 ? 37.326 15.602 -1.685 1.00 37.03 91 GLU A CA 1
ATOM 692 C C . GLU A 1 91 ? 36.772 14.899 -0.443 1.00 36.73 91 GLU A C 1
ATOM 693 O O . GLU A 1 91 ? 35.801 14.121 -0.543 1.00 38.24 91 GLU A O 1
ATOM 699 N N . VAL A 1 92 ? 37.393 15.153 0.712 1.00 33.23 92 VAL A N 1
ATOM 700 C CA . VAL A 1 92 ? 37.051 14.428 1.928 1.00 33.96 92 VAL A CA 1
ATOM 701 C C . VAL A 1 92 ? 36.120 15.262 2.856 1.00 31.54 92 VAL A C 1
ATOM 702 O O . VAL A 1 92 ? 35.228 14.723 3.521 1.00 31.81 92 VAL A O 1
ATOM 706 N N . LEU A 1 93 ? 36.292 16.577 2.859 1.00 30.98 93 LEU A N 1
ATOM 707 C CA . LEU A 1 93 ? 35.480 17.417 3.780 1.00 29.39 93 LEU A CA 1
ATOM 708 C C . LEU A 1 93 ? 34.019 17.389 3.337 1.00 30.41 93 LEU A C 1
ATOM 709 O O . LEU A 1 93 ? 33.745 17.602 2.143 1.00 30.87 93 LEU A O 1
ATOM 714 N N . PRO A 1 94 ? 33.096 17.143 4.280 1.00 30.29 94 PRO A N 1
ATOM 715 C CA . PRO A 1 94 ? 31.659 17.358 3.943 1.00 31.41 94 PRO A CA 1
ATOM 716 C C . PRO A 1 94 ? 31.410 18.731 3.340 1.00 30.88 94 PRO A C 1
ATOM 717 O O . PRO A 1 94 ? 31.832 19.775 3.900 1.00 29.70 94 PRO A O 1
ATOM 721 N N . GLY A 1 95 ? 30.759 18.740 2.164 1.00 32.60 95 GLY A N 1
ATOM 722 C CA . GLY A 1 95 ? 30.394 19.987 1.497 1.00 31.75 95 GLY A CA 1
ATOM 723 C C . GLY A 1 95 ? 31.582 20.727 0.953 1.00 31.08 95 GLY A C 1
ATOM 724 O O . GLY A 1 95 ? 31.471 21.895 0.582 1.00 32.70 95 GLY A O 1
ATOM 725 N N . ARG A 1 96 ? 32.719 20.038 0.889 1.00 29.61 96 ARG A N 1
ATOM 726 C CA . ARG A 1 96 ? 33.995 20.635 0.423 1.00 29.98 96 ARG A CA 1
ATOM 727 C C . ARG A 1 96 ? 34.400 21.910 1.149 1.00 29.21 96 ARG A C 1
ATOM 728 O O . ARG A 1 96 ? 35.193 22.707 0.624 1.00 29.93 96 ARG A O 1
ATOM 736 N N . ARG A 1 97 ? 34.038 22.034 2.439 1.00 29.57 97 ARG A N 1
ATOM 737 C CA . ARG A 1 97 ? 34.529 23.177 3.209 1.00 27.09 97 ARG A CA 1
ATOM 738 C C . ARG A 1 97 ? 34.749 22.771 4.663 1.00 25.49 97 ARG A C 1
ATOM 739 O O . ARG A 1 97 ? 34.238 21.719 5.139 1.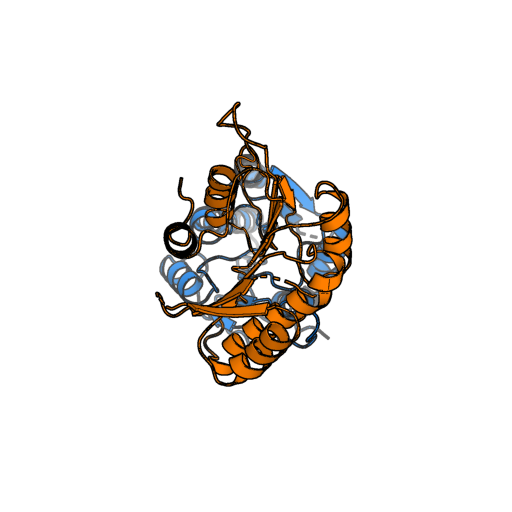00 25.10 97 ARG A O 1
ATOM 747 N N . ALA A 1 98 ? 35.596 23.536 5.321 1.00 23.41 98 ALA A N 1
ATOM 748 C CA . ALA A 1 98 ? 35.807 23.385 6.778 1.00 22.85 98 ALA A CA 1
ATOM 749 C C . ALA A 1 98 ? 35.247 24.607 7.427 1.00 24.16 98 ALA A C 1
ATOM 750 O O . ALA A 1 98 ? 35.247 25.697 6.816 1.00 25.91 98 ALA A O 1
ATOM 752 N N . ASP A 1 99 ? 34.809 24.448 8.694 1.00 22.86 99 ASP A N 1
ATOM 753 C CA . ASP A 1 99 ? 34.346 25.554 9.514 1.00 24.93 99 ASP A CA 1
ATOM 754 C C . ASP A 1 99 ? 35.469 26.148 10.330 1.00 22.32 99 ASP A C 1
ATOM 755 O O . ASP A 1 99 ? 35.458 27.324 10.639 1.00 22.95 99 ASP A O 1
ATOM 760 N N . VAL A 1 100 ? 36.464 25.305 10.627 1.00 21.68 100 VAL A N 1
ATOM 761 C CA . VAL A 1 100 ? 37.606 25.695 11.433 1.00 21.13 100 VAL A CA 1
ATOM 762 C C . VAL A 1 100 ? 38.866 25.083 10.841 1.00 22.65 100 VAL A C 1
ATOM 763 O O . VAL A 1 100 ? 38.918 23.884 10.537 1.00 23.29 100 VAL A O 1
ATOM 767 N N . ILE A 1 101 ? 39.846 25.919 10.609 1.00 22.04 101 ILE A N 1
ATOM 768 C CA . ILE A 1 101 ? 41.171 25.458 10.176 1.00 21.63 101 ILE A CA 1
ATOM 769 C C . ILE A 1 101 ? 42.105 25.662 11.358 1.00 21.77 101 ILE A C 1
ATOM 770 O O . ILE A 1 101 ? 42.282 26.804 11.824 1.00 23.61 101 ILE A O 1
ATOM 775 N N . LEU A 1 102 ? 42.712 24.583 11.824 1.00 20.57 102 LEU A N 1
ATOM 776 C CA . LEU A 1 102 ? 43.655 24.664 12.940 1.00 22.03 102 LEU A CA 1
ATOM 777 C C . LEU A 1 102 ? 45.037 24.393 12.349 1.00 23.32 102 LEU A C 1
ATOM 778 O O . LEU A 1 102 ? 45.187 23.499 11.507 1.00 25.68 102 LEU A O 1
ATOM 783 N N . SER A 1 103 ? 46.046 25.086 12.812 1.00 21.95 103 SER A N 1
ATOM 784 C CA . SER A 1 103 ? 47.383 24.729 12.364 1.00 23.72 103 SER A CA 1
ATOM 785 C C . SER A 1 103 ? 48.422 24.753 13.457 1.00 23.48 103 SER A C 1
ATOM 786 O O . SER A 1 103 ? 48.619 25.755 14.085 1.00 24.14 103 SER A O 1
ATOM 789 N N . ASP A 1 104 ? 49.072 23.616 13.674 1.00 23.57 104 ASP A N 1
ATOM 790 C CA . ASP A 1 104 ? 50.166 23.542 14.618 1.00 25.52 104 ASP A CA 1
ATOM 791 C C . ASP A 1 104 ? 51.432 23.079 13.875 1.00 26.39 104 ASP A C 1
ATOM 792 O O . ASP A 1 104 ? 52.212 22.428 14.421 1.00 28.98 104 ASP A O 1
ATOM 797 N N . MET A 1 105 ? 51.569 23.435 12.593 1.00 26.87 105 MET A N 1
ATOM 798 C CA . MET A 1 105 ? 52.705 23.010 11.800 1.00 27.70 105 MET A CA 1
ATOM 799 C C . MET A 1 105 ? 53.915 23.806 12.187 1.00 29.81 105 MET A C 1
ATOM 800 O O . MET A 1 105 ? 53.836 25.033 12.478 1.00 32.12 105 MET A O 1
ATOM 805 N N . ALA A 1 106 ? 55.039 23.149 12.163 1.00 29.19 106 ALA A N 1
ATOM 806 C CA . ALA A 1 106 ? 56.302 23.871 12.357 1.00 31.72 106 ALA A CA 1
ATOM 807 C C . ALA A 1 106 ? 57.387 23.160 11.600 1.00 33.14 106 ALA A C 1
ATOM 808 O O . ALA A 1 106 ? 57.368 21.961 11.486 1.00 33.89 106 ALA A O 1
ATOM 810 N N . PRO A 1 107 ? 58.336 23.924 11.051 1.00 34.49 107 PRO A N 1
ATOM 811 C CA . PRO A 1 107 ? 59.489 23.290 10.376 1.00 35.81 107 PRO A CA 1
ATOM 812 C C . PRO A 1 107 ? 60.310 22.536 11.391 1.00 36.71 107 PRO A C 1
ATOM 813 O O . PRO A 1 107 ? 60.241 22.810 12.608 1.00 34.29 107 PRO A O 1
ATOM 817 N N . ASN A 1 108 ? 61.086 21.567 10.940 1.00 39.04 108 ASN A N 1
ATOM 818 C CA . ASN A 1 108 ? 62.039 20.965 11.840 1.00 42.17 108 ASN A CA 1
ATOM 819 C C . ASN A 1 108 ? 63.109 21.972 12.189 1.00 41.89 108 ASN A C 1
ATOM 820 O O . ASN A 1 108 ? 63.590 22.695 11.315 1.00 41.19 108 ASN A O 1
ATOM 825 N N . ALA A 1 109 ? 63.481 22.022 13.460 1.00 41.72 109 ALA A N 1
ATOM 826 C CA . ALA A 1 109 ? 64.369 23.070 13.920 1.00 42.23 109 ALA A CA 1
ATOM 827 C C . ALA A 1 109 ? 65.759 22.907 13.300 1.00 43.16 109 ALA A C 1
ATOM 828 O O . ALA A 1 109 ? 66.201 21.791 13.017 1.00 44.63 109 ALA A O 1
ATOM 830 N N . THR A 1 110 ? 66.415 24.031 13.030 1.00 42.44 110 THR A N 1
ATOM 831 C CA . THR A 1 110 ? 67.752 24.013 12.420 1.00 42.99 110 THR A CA 1
ATOM 832 C C . THR A 1 110 ? 68.816 24.584 13.337 1.00 43.34 110 THR A C 1
ATOM 833 O O . THR A 1 110 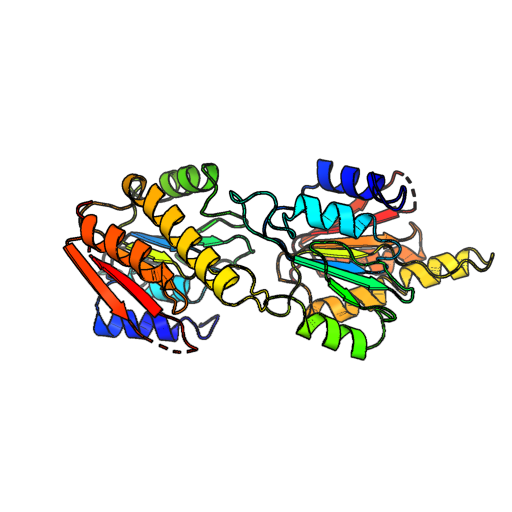? 70.010 24.411 13.083 1.00 44.66 110 THR A O 1
ATOM 837 N N . GLY A 1 111 ? 68.394 25.273 14.390 1.00 41.82 111 GLY A N 1
ATOM 838 C CA . GLY A 1 111 ? 69.330 26.030 15.205 1.00 41.27 111 GLY A CA 1
ATOM 839 C C . GLY A 1 111 ? 69.590 27.442 14.673 1.00 39.70 111 GLY A C 1
ATOM 840 O O . GLY A 1 111 ? 70.373 28.199 15.276 1.00 40.35 111 GLY A O 1
ATOM 841 N N . PHE A 1 112 ? 69.004 27.774 13.516 1.00 35.65 112 PHE A N 1
ATOM 842 C CA . PHE A 1 112 ? 69.024 29.153 13.021 1.00 33.78 112 PHE A CA 1
ATOM 843 C C . PHE A 1 112 ? 67.708 29.761 13.334 1.00 31.68 112 PHE A C 1
ATOM 844 O O . PHE A 1 112 ? 66.686 29.400 12.743 1.00 31.46 112 PHE A O 1
ATOM 852 N N . ARG A 1 113 ? 67.721 30.661 14.302 1.00 32.99 113 ARG A N 1
ATOM 853 C CA . ARG A 1 113 ? 66.491 31.102 14.971 1.00 32.71 113 ARG A CA 1
ATOM 854 C C . ARG A 1 113 ? 65.589 31.913 14.052 1.00 31.34 113 ARG A C 1
ATOM 855 O O . ARG A 1 113 ? 64.413 31.598 13.901 1.00 28.76 113 ARG A O 1
ATOM 863 N N . ASP A 1 114 ? 66.133 32.984 13.467 1.00 30.08 114 ASP A N 1
ATOM 864 C CA . ASP A 1 114 ? 65.374 33.801 12.481 1.00 32.17 114 ASP A CA 1
ATOM 865 C C . ASP A 1 114 ? 64.841 32.958 11.346 1.00 30.32 114 ASP A C 1
ATOM 866 O O . ASP A 1 114 ? 63.670 33.097 10.902 1.00 30.66 114 ASP A O 1
ATOM 871 N N . LEU A 1 115 ? 65.716 32.109 10.824 1.00 29.54 115 LEU A N 1
ATOM 872 C CA . LEU A 1 115 ? 65.341 31.225 9.733 1.00 29.99 115 LEU A CA 1
ATOM 873 C C . LEU A 1 115 ? 64.170 30.309 10.114 1.00 29.99 115 LEU A C 1
ATOM 874 O O . LEU A 1 115 ? 63.170 30.210 9.366 1.00 30.07 115 LEU A O 1
ATOM 879 N N . ASP A 1 116 ? 64.251 29.660 11.279 1.00 29.89 116 ASP A N 1
ATOM 880 C CA . ASP A 1 116 ? 63.133 28.803 11.731 1.00 30.57 116 ASP A CA 1
ATOM 881 C C . ASP A 1 116 ? 61.832 29.585 11.948 1.00 29.51 116 ASP A C 1
ATOM 882 O O . ASP A 1 116 ? 60.756 29.140 11.535 1.00 28.71 116 ASP A O 1
ATOM 887 N N . HIS A 1 117 ? 61.933 30.758 12.568 1.00 30.84 117 HIS A N 1
ATOM 888 C CA . HIS A 1 117 ? 60.747 31.625 12.768 1.00 30.05 117 HIS A CA 1
ATOM 889 C C . HIS A 1 117 ? 60.129 32.064 11.475 1.00 30.50 117 HIS A C 1
ATOM 890 O O . HIS A 1 117 ? 58.898 31.987 11.303 1.00 28.53 117 HIS A O 1
ATOM 897 N N . ASP A 1 118 ? 60.971 32.510 10.553 1.00 30.21 118 ASP A N 1
ATOM 898 C CA . ASP A 1 118 ? 60.528 33.001 9.260 1.00 31.19 118 ASP A CA 1
ATOM 899 C C . ASP A 1 118 ? 59.866 31.906 8.426 1.00 30.92 118 ASP A C 1
ATOM 900 O O . ASP A 1 118 ? 58.877 32.158 7.734 1.00 31.74 118 ASP A O 1
ATOM 905 N N . ARG A 1 119 ? 60.431 30.710 8.477 1.00 31.13 119 ARG A N 1
ATOM 906 C CA . ARG A 1 119 ? 59.867 29.520 7.832 1.00 31.46 119 ARG A CA 1
ATOM 907 C C . ARG A 1 119 ? 58.507 29.157 8.422 1.00 29.61 119 ARG A C 1
ATOM 908 O O . ARG A 1 119 ? 57.617 28.789 7.700 1.00 31.02 119 ARG A O 1
ATOM 916 N N . LEU A 1 120 ? 58.352 29.293 9.732 1.00 28.70 120 LEU A N 1
ATOM 917 C CA . LEU A 1 120 ? 57.061 29.085 10.373 1.00 30.52 120 LEU A CA 1
ATOM 918 C C . LEU A 1 120 ? 56.017 30.075 9.892 1.00 30.31 120 LEU A C 1
ATOM 919 O O . LEU A 1 120 ? 54.844 29.695 9.622 1.00 29.59 120 LEU A O 1
ATOM 924 N N . ILE A 1 121 ? 56.399 31.340 9.822 1.00 30.42 121 ILE A N 1
ATOM 925 C CA . ILE A 1 121 ? 55.506 32.384 9.368 1.00 31.90 121 ILE A CA 1
ATOM 926 C C . ILE A 1 121 ? 55.124 32.121 7.912 1.00 31.87 121 ILE A C 1
ATOM 927 O O . ILE A 1 121 ? 53.926 32.192 7.541 1.00 32.12 121 ILE A O 1
ATOM 932 N N . SER A 1 122 ? 56.109 31.727 7.111 1.00 32.56 122 SER A N 1
ATOM 933 C CA . SER A 1 122 ? 55.891 31.371 5.694 1.00 33.58 122 SER A CA 1
ATOM 934 C C . SER A 1 122 ? 54.862 30.250 5.476 1.00 31.67 122 SER A C 1
ATOM 935 O O . SER A 1 122 ? 54.049 30.303 4.528 1.00 33.75 122 SER A O 1
ATOM 938 N N A LEU A 1 123 ? 54.918 29.219 6.321 0.50 31.98 123 LEU A N 1
ATOM 939 N N B LEU A 1 123 ? 54.936 29.238 6.333 0.50 32.09 123 LEU A N 1
ATOM 940 C CA A LEU A 1 123 ? 53.929 28.115 6.302 0.50 30.37 123 LEU A CA 1
ATOM 941 C CA B LEU A 1 123 ? 53.985 28.125 6.366 0.50 30.71 123 LEU A CA 1
ATOM 942 C C A LEU A 1 123 ? 52.524 28.633 6.559 0.50 30.48 123 LEU A C 1
ATOM 943 C C B LEU A 1 123 ? 52.561 28.628 6.569 0.50 30.62 123 LEU A C 1
ATOM 944 O O A LEU A 1 123 ? 51.561 28.257 5.858 0.50 29.49 123 LEU A O 1
ATOM 945 O O B LEU A 1 123 ? 51.629 28.243 5.833 0.50 29.82 123 LEU A O 1
ATOM 954 N N . CYS A 1 124 ? 52.397 29.487 7.578 1.00 29.77 124 CYS A N 1
ATOM 955 C CA . CYS A 1 124 ? 51.114 30.099 7.911 1.00 30.40 124 CYS A CA 1
ATOM 956 C C . CYS A 1 124 ? 50.564 30.876 6.666 1.00 30.73 124 CYS A C 1
ATOM 957 O O . CYS A 1 124 ? 49.383 30.794 6.328 1.00 29.26 124 CYS A O 1
ATOM 960 N N . LEU A 1 125 ? 51.422 31.663 6.030 1.00 30.17 125 LEU A N 1
ATOM 961 C CA . LEU A 1 125 ? 51.029 32.439 4.842 1.00 31.43 125 LEU A CA 1
ATOM 962 C C . LEU A 1 125 ? 50.541 31.553 3.663 1.00 31.93 125 LEU A C 1
ATOM 963 O O . LEU A 1 125 ? 49.553 31.863 2.989 1.00 31.14 125 LEU A O 1
ATOM 968 N N . THR A 1 126 ? 51.216 30.427 3.458 1.00 30.54 126 THR A N 1
ATOM 969 C CA . THR A 1 126 ? 50.891 29.517 2.354 1.00 31.38 126 THR A CA 1
ATOM 970 C C . THR A 1 126 ? 49.550 28.880 2.668 1.00 30.85 126 THR A C 1
ATOM 971 O O . THR A 1 126 ? 48.698 28.737 1.810 1.00 30.52 126 THR A O 1
ATOM 975 N N . LEU A 1 127 ? 49.339 28.552 3.927 1.00 28.86 127 LEU A N 1
ATOM 976 C CA . LEU A 1 127 ? 48.064 27.954 4.316 1.00 29.67 127 LEU A CA 1
ATOM 977 C C . LEU A 1 127 ? 46.952 28.974 4.141 1.00 29.81 127 LEU A C 1
ATOM 978 O O . LEU A 1 127 ? 45.889 28.670 3.608 1.00 31.64 127 LEU A O 1
ATOM 983 N N . LEU A 1 128 ? 47.216 30.226 4.513 1.00 30.15 128 LEU A N 1
ATOM 984 C CA . LEU A 1 128 ? 46.197 31.256 4.380 1.00 31.91 128 LEU A CA 1
ATOM 985 C C . LEU A 1 128 ? 45.842 31.481 2.916 1.00 32.48 128 LEU A C 1
ATOM 986 O O . LEU A 1 128 ? 44.728 31.866 2.599 1.00 34.52 128 LEU A O 1
ATOM 991 N N . SER A 1 129 ? 46.807 31.260 2.035 1.00 35.17 129 SER A N 1
ATOM 992 C CA . SER A 1 129 ? 46.604 31.516 0.620 1.00 38.87 129 SER A CA 1
ATOM 993 C C . SER A 1 129 ? 45.714 30.433 -0.039 1.00 40.38 129 SER A C 1
ATOM 994 O O . SER A 1 129 ? 45.180 30.637 -1.150 1.00 41.29 129 SER A O 1
ATOM 997 N N . VAL A 1 130 ? 45.535 29.305 0.643 1.00 39.13 130 VAL A N 1
ATOM 998 C CA . VAL A 1 130 ? 44.685 28.239 0.124 1.00 41.64 130 VAL A CA 1
ATOM 999 C C . VAL A 1 130 ? 43.353 28.178 0.866 1.00 41.20 130 VAL A C 1
ATOM 1000 O O . VAL A 1 130 ? 42.433 27.442 0.487 1.00 42.12 130 VAL A O 1
ATOM 1004 N N . THR A 1 131 ? 43.246 28.996 1.916 1.00 39.60 131 THR A N 1
ATOM 1005 C CA . THR A 1 131 ? 42.044 29.119 2.703 1.00 38.40 131 THR A CA 1
ATOM 1006 C C . THR A 1 131 ? 40.743 29.524 1.956 1.00 39.51 131 THR A C 1
ATOM 1007 O O . THR A 1 131 ? 39.675 28.974 2.246 1.00 38.60 131 THR A O 1
ATOM 1011 N N . PRO A 1 132 ? 40.825 30.463 0.963 1.00 39.49 132 PRO A N 1
ATOM 1012 C CA . PRO A 1 132 ? 39.648 30.795 0.138 1.00 40.54 132 PRO A CA 1
ATOM 1013 C C . PRO A 1 132 ? 38.914 29.591 -0.478 1.00 40.58 132 PRO A C 1
ATOM 1014 O O . PRO A 1 132 ? 37.688 29.620 -0.594 1.00 41.25 132 PRO A O 1
ATOM 1018 N N . ASP A 1 133 ? 39.652 28.537 -0.793 1.00 39.31 133 ASP A N 1
ATOM 1019 C CA . ASP A 1 133 ? 39.093 27.345 -1.417 1.00 40.13 133 ASP A CA 1
ATOM 1020 C C . ASP A 1 133 ? 38.452 26.428 -0.377 1.00 36.97 133 ASP A C 1
ATOM 1021 O O . ASP A 1 133 ? 37.524 25.669 -0.687 1.00 38.42 133 ASP A O 1
ATOM 1026 N N . ILE A 1 134 ? 38.901 26.536 0.885 1.00 32.77 134 ILE A N 1
ATOM 1027 C CA . ILE A 1 134 ? 38.596 25.515 1.895 1.00 31.67 134 ILE A CA 1
ATOM 1028 C C . ILE A 1 134 ? 37.644 26.040 2.976 1.00 29.53 134 ILE A C 1
ATOM 1029 O O . ILE A 1 134 ? 36.781 25.313 3.446 1.00 30.03 134 ILE A O 1
ATOM 1034 N N . LEU A 1 135 ? 37.769 27.318 3.337 1.00 28.19 135 LEU A N 1
ATOM 1035 C CA . LEU A 1 135 ? 37.183 27.777 4.609 1.00 27.38 135 LEU A CA 1
ATOM 1036 C C . LEU A 1 135 ? 35.800 28.389 4.360 1.00 27.57 135 LEU A C 1
ATOM 1037 O O . LEU A 1 135 ? 35.643 29.318 3.508 1.00 29.72 135 LEU A O 1
ATOM 1042 N N . GLN A 1 136 ? 34.824 27.901 5.119 1.00 27.60 136 GLN A N 1
ATOM 1043 C CA . GLN A 1 136 ? 33.433 28.412 5.092 1.00 27.24 136 GLN A CA 1
ATOM 1044 C C . GLN A 1 136 ? 33.445 29.904 5.477 1.00 28.69 136 GLN A C 1
ATOM 1045 O O . GLN A 1 136 ? 34.025 30.280 6.518 1.00 27.03 136 GLN A O 1
ATOM 1051 N N . PRO A 1 137 ? 32.747 30.731 4.716 1.00 33.02 137 PRO A N 1
ATOM 1052 C CA . PRO A 1 137 ? 32.627 32.137 5.118 1.00 34.01 137 PRO A CA 1
ATOM 1053 C C . PRO A 1 137 ? 32.010 32.181 6.491 1.00 32.41 137 PRO A C 1
ATOM 1054 O O . PRO A 1 137 ? 31.114 31.407 6.785 1.00 32.88 137 PRO A O 1
ATOM 1058 N N . GLY A 1 138 ? 32.569 33.015 7.346 1.00 32.13 138 GLY A N 1
ATOM 1059 C CA . GLY A 1 138 ? 32.181 33.060 8.749 1.00 30.53 138 GLY A CA 1
ATOM 1060 C C . GLY A 1 138 ? 33.041 32.154 9.633 1.00 27.70 138 GLY A C 1
ATOM 1061 O O . GLY A 1 138 ? 32.901 32.185 10.857 1.00 28.28 138 GLY A O 1
ATOM 1062 N N . GLY A 1 139 ? 33.976 31.384 9.025 1.00 26.47 139 GLY A N 1
ATOM 1063 C CA . GLY A 1 139 ? 34.678 30.314 9.747 1.00 24.64 139 GLY A CA 1
ATOM 1064 C C . GLY A 1 139 ? 35.925 30.881 10.468 1.00 25.63 139 GLY A C 1
ATOM 1065 O O . GLY A 1 139 ? 36.145 32.072 10.474 1.00 25.83 139 GLY A O 1
ATOM 1066 N N . THR A 1 140 ? 36.723 29.991 11.030 1.00 22.56 140 THR A N 1
ATOM 1067 C CA . THR A 1 140 ? 37.755 30.348 11.988 1.00 24.14 140 THR A CA 1
ATOM 1068 C C . THR A 1 140 ? 39.088 29.755 11.549 1.00 23.36 140 THR A C 1
ATOM 1069 O O . THR A 1 140 ? 39.152 28.624 10.983 1.00 21.11 140 THR A O 1
ATOM 1073 N N . PHE A 1 141 ? 40.164 30.483 11.841 1.00 22.55 141 PHE A N 1
ATOM 1074 C CA . PHE A 1 141 ? 41.508 30.031 11.476 1.00 25.21 141 PHE A CA 1
ATOM 1075 C C . PHE A 1 141 ? 42.403 30.274 12.691 1.00 25.62 141 PHE A C 1
ATOM 1076 O O . PHE A 1 141 ? 42.531 31.411 13.191 1.00 25.30 141 PHE A O 1
ATOM 1084 N N . LEU A 1 142 ? 42.987 29.191 13.200 1.00 25.11 142 LEU A N 1
ATOM 1085 C CA . LEU A 1 142 ? 43.867 29.255 14.367 1.00 25.00 142 LEU A CA 1
ATOM 1086 C C . LEU A 1 142 ? 45.236 28.698 13.946 1.00 23.70 142 LEU A C 1
ATOM 1087 O O . LEU A 1 142 ? 45.328 27.561 13.507 1.00 26.06 142 LEU A O 1
ATOM 1092 N N . CYS A 1 143 ? 46.272 29.478 14.109 1.00 34.67 143 CYS A N 1
ATOM 1093 C CA . CYS A 1 143 ? 47.624 29.048 13.689 1.00 36.89 143 CYS A CA 1
ATOM 1094 C C . CYS A 1 143 ? 48.700 29.349 14.693 1.00 37.80 143 CYS A C 1
ATOM 1095 O O . CYS A 1 143 ? 48.707 30.409 15.293 1.00 38.21 143 CYS A O 1
ATOM 1098 N N . LYS A 1 144 ? 49.622 28.389 14.857 1.00 40.79 144 LYS A N 1
ATOM 1099 C CA . LYS A 1 144 ? 50.849 28.603 15.613 1.00 42.60 144 LYS A CA 1
ATOM 1100 C C . LYS A 1 144 ? 51.802 29.432 14.782 1.00 43.16 144 LYS A C 1
ATOM 1101 O O . LYS A 1 144 ? 52.026 29.172 13.575 1.00 43.08 144 LYS A O 1
ATOM 1107 N N . THR A 1 145 ? 52.350 30.450 15.414 1.00 43.54 145 THR A N 1
ATOM 1108 C CA . THR A 1 145 ? 53.270 31.358 14.742 1.00 46.84 145 THR A CA 1
ATOM 1109 C C . THR A 1 145 ? 54.233 31.950 15.775 1.00 48.06 145 THR A C 1
ATOM 1110 O O . THR A 1 145 ? 54.255 31.514 16.938 1.00 48.70 145 THR A O 1
ATOM 1114 N N . TRP A 1 146 ? 55.076 32.890 15.342 1.00 50.96 146 TRP A N 1
ATOM 1115 C CA . TRP A 1 146 ? 56.034 33.508 16.230 1.00 53.87 146 TRP A CA 1
ATOM 1116 C C . TRP A 1 146 ? 55.730 34.996 16.222 1.00 55.16 146 TRP A C 1
ATOM 1117 O O . TRP A 1 146 ? 55.300 35.533 15.198 1.00 55.22 146 TRP A O 1
ATOM 1128 N N . ALA A 1 147 ? 55.883 35.648 17.371 1.00 56.24 147 ALA A N 1
ATOM 1129 C CA . ALA A 1 147 ? 55.473 37.036 17.482 1.00 57.14 147 ALA A CA 1
ATOM 1130 C C . ALA A 1 147 ? 56.653 37.956 17.292 1.00 58.03 147 ALA A C 1
ATOM 1131 O O . ALA A 1 147 ? 57.507 38.079 18.174 1.00 61.83 147 ALA A O 1
ATOM 1133 N N . GLY A 1 148 ? 56.728 38.573 16.117 1.00 56.36 148 GLY A N 1
ATOM 1134 C CA . GLY A 1 148 ? 57.730 39.612 15.871 1.00 55.96 148 GLY A CA 1
ATOM 1135 C C . GLY A 1 148 ? 57.550 40.362 14.570 1.00 53.81 148 GLY A C 1
ATOM 1136 O O . GLY A 1 148 ? 56.433 40.437 14.017 1.00 51.33 148 GLY A O 1
ATOM 1137 N N . SER A 1 149 ? 58.658 40.915 14.083 1.00 53.57 149 SER A N 1
ATOM 1138 C CA . SER A 1 149 ? 58.664 41.817 12.925 1.00 52.16 149 SER A CA 1
ATOM 1139 C C . SER A 1 149 ? 58.160 41.120 11.675 1.00 48.40 149 SER A C 1
ATOM 1140 O O . SER A 1 149 ? 57.421 41.715 10.883 1.00 48.27 149 SER A O 1
ATOM 1143 N N . GLN A 1 150 ? 58.615 39.870 11.477 1.00 46.35 150 GLN A N 1
ATOM 1144 C CA . GLN A 1 150 ? 58.298 39.154 10.261 1.00 45.97 150 GLN A CA 1
ATOM 1145 C C . GLN A 1 150 ? 56.866 38.655 10.294 1.00 44.34 150 GLN A C 1
ATOM 1146 O O . GLN A 1 150 ? 56.352 38.188 9.290 1.00 46.49 150 GLN A O 1
ATOM 1152 N N . SER A 1 151 ? 56.266 38.692 11.478 1.00 45.55 151 SER A N 1
ATOM 1153 C CA . SER A 1 151 ? 54.848 38.240 11.704 1.00 46.34 151 SER A CA 1
ATOM 1154 C C . SER A 1 151 ? 53.777 39.277 11.350 1.00 47.21 151 SER A C 1
ATOM 1155 O O . SER A 1 151 ? 52.561 38.934 11.170 1.00 46.42 151 SER A O 1
ATOM 1158 N N . ARG A 1 152 ? 54.194 40.538 11.249 1.00 50.69 152 ARG A N 1
ATOM 1159 C CA . ARG A 1 152 ? 53.283 41.662 11.006 1.00 53.30 152 ARG A CA 1
ATOM 1160 C C . ARG A 1 152 ? 52.507 41.504 9.666 1.00 53.42 152 ARG A C 1
ATOM 1161 O O . ARG A 1 152 ? 51.291 41.863 9.574 1.00 53.09 152 ARG A O 1
ATOM 1165 N N . ARG A 1 153 ? 53.219 40.981 8.653 1.00 52.25 153 ARG A N 1
ATOM 1166 C CA . ARG A 1 153 ? 52.649 40.630 7.320 1.00 51.52 153 ARG A CA 1
ATOM 1167 C C . ARG A 1 153 ? 51.476 39.638 7.384 1.00 49.84 153 ARG A C 1
ATOM 1168 O O . ARG A 1 153 ? 50.414 39.849 6.760 1.00 50.86 153 ARG A O 1
ATOM 1170 N N . LEU A 1 154 ? 51.690 38.534 8.102 1.00 47.70 154 LEU A N 1
ATOM 1171 C CA . LEU A 1 154 ? 50.642 37.570 8.380 1.00 45.25 154 LEU A CA 1
ATOM 1172 C C . LEU A 1 154 ? 49.470 38.205 9.148 1.00 46.18 154 LEU A C 1
ATOM 1173 O O . LEU A 1 154 ? 48.303 38.013 8.791 1.00 43.77 154 LEU A O 1
ATOM 1178 N N . GLN A 1 155 ? 49.793 38.985 10.183 1.00 45.67 155 GLN A N 1
ATOM 1179 C CA . GLN A 1 155 ? 48.761 39.589 10.996 1.00 47.76 155 GLN A CA 1
ATOM 1180 C C . GLN A 1 155 ? 47.936 40.597 10.142 1.00 47.66 155 GLN A C 1
ATOM 1181 O O . GLN A 1 155 ? 46.676 40.672 10.274 1.00 48.19 155 GLN A O 1
ATOM 1187 N N . ARG A 1 156 ? 48.609 41.332 9.241 1.00 51.74 156 ARG A N 1
ATOM 1188 C CA . ARG A 1 156 ? 47.888 42.289 8.361 1.00 52.05 156 ARG A CA 1
ATOM 1189 C C . ARG A 1 156 ? 46.897 41.572 7.421 1.00 48.99 156 ARG A C 1
ATOM 1190 O O . ARG A 1 156 ? 45.727 41.974 7.297 1.00 47.13 156 ARG A O 1
ATOM 1192 N N . ARG A 1 157 ? 47.351 40.471 6.823 1.00 46.47 157 ARG A N 1
ATOM 1193 C CA . ARG A 1 157 ? 46.543 39.701 5.890 1.00 45.96 157 ARG A CA 1
ATOM 1194 C C . ARG A 1 157 ? 45.292 39.093 6.566 1.00 40.53 157 ARG A C 1
ATOM 1195 O O . ARG A 1 157 ? 44.174 39.116 6.013 1.00 40.54 157 ARG A O 1
ATOM 1203 N N . LEU A 1 158 ? 45.482 38.555 7.763 1.00 39.02 158 LEU A N 1
ATOM 1204 C CA . LEU A 1 158 ? 44.370 38.044 8.551 1.00 34.58 158 LEU A CA 1
ATOM 1205 C C . LEU A 1 158 ? 43.357 39.142 8.867 1.00 35.61 158 LEU A C 1
ATOM 1206 O O . LEU A 1 158 ? 42.128 38.920 8.848 1.00 32.58 158 LEU A O 1
ATOM 1211 N N . THR A 1 159 ? 43.870 40.339 9.113 1.00 36.53 159 THR A N 1
ATOM 1212 C CA . THR A 1 159 ? 43.005 41.469 9.450 1.00 37.58 159 THR A CA 1
ATOM 1213 C C . THR A 1 159 ? 42.124 41.913 8.285 1.00 39.35 159 THR A C 1
ATOM 1214 O O . THR A 1 159 ? 40.949 42.319 8.494 1.00 40.07 159 THR A O 1
ATOM 1218 N N . GLU A 1 160 ? 42.653 41.788 7.071 1.00 39.65 160 GLU A N 1
ATOM 1219 C CA . GLU A 1 160 ? 41.927 42.103 5.834 1.00 42.33 160 GLU A CA 1
ATOM 1220 C C . GLU A 1 160 ? 40.832 41.076 5.531 1.00 41.35 160 GLU A C 1
ATOM 1221 O O . GLU A 1 160 ? 39.775 41.424 4.969 1.00 43.46 160 GLU A O 1
ATOM 1223 N N . GLU A 1 161 ? 41.064 39.828 5.928 1.00 37.78 161 GLU A N 1
ATOM 1224 C CA . GLU A 1 161 ? 40.237 38.703 5.476 1.00 37.50 161 GLU A CA 1
ATOM 1225 C C . GLU A 1 161 ? 39.289 38.136 6.528 1.00 33.85 161 GLU A C 1
ATOM 1226 O O . GLU A 1 161 ? 38.442 37.332 6.206 1.00 34.17 161 GLU A O 1
ATOM 1232 N N . PHE A 1 162 ? 39.434 38.570 7.781 1.00 33.45 162 PHE A N 1
ATOM 1233 C CA . PHE A 1 162 ? 38.552 38.126 8.871 1.00 31.33 162 PHE A CA 1
ATOM 1234 C C . PHE A 1 162 ? 38.054 39.345 9.608 1.00 32.57 162 PHE A C 1
ATOM 1235 O O . PHE A 1 162 ? 38.771 40.315 9.716 1.00 34.07 162 PHE A O 1
ATOM 1243 N N . GLN A 1 163 ? 36.872 39.248 10.195 1.00 32.95 163 GLN A N 1
ATOM 1244 C CA . GLN A 1 163 ? 36.284 40.368 10.952 1.00 34.79 163 GLN A CA 1
ATOM 1245 C C . GLN A 1 163 ? 37.146 40.646 12.157 1.00 33.53 163 GLN A C 1
ATOM 1246 O O . GLN A 1 163 ? 37.333 41.802 12.525 1.00 33.47 163 GLN A O 1
ATOM 1252 N N . ASN A 1 164 ? 37.688 39.579 12.772 1.00 31.59 164 ASN A N 1
ATOM 1253 C CA . ASN A 1 164 ? 38.423 39.735 14.037 1.00 31.02 164 ASN A CA 1
ATOM 1254 C C . ASN A 1 164 ? 39.676 38.863 14.121 1.00 30.83 164 ASN A C 1
ATOM 1255 O O . ASN A 1 164 ? 39.649 37.716 13.730 1.00 29.94 164 ASN A O 1
ATOM 1260 N N . VAL A 1 165 ? 40.784 39.455 14.591 1.00 32.05 165 VAL A N 1
ATOM 1261 C CA . VAL A 1 165 ? 42.065 38.703 14.750 1.00 32.40 165 VAL A CA 1
ATOM 1262 C C . VAL A 1 165 ? 42.622 38.925 16.171 1.00 33.76 165 VAL A C 1
ATOM 1263 O O . VAL A 1 165 ? 42.860 40.088 16.574 1.00 34.32 165 VAL A O 1
ATOM 1267 N N . ARG A 1 166 ? 42.778 37.836 16.919 1.00 33.47 166 ARG A N 1
ATOM 1268 C CA . ARG A 1 166 ? 43.340 37.855 18.268 1.00 37.00 166 ARG A CA 1
ATOM 1269 C C . ARG A 1 166 ? 44.727 37.231 18.254 1.00 39.90 166 ARG A C 1
ATOM 1270 O O . ARG A 1 166 ? 44.981 36.232 17.538 1.00 37.76 166 ARG A O 1
ATOM 1278 N N . ILE A 1 167 ? 45.596 37.775 19.094 1.00 39.06 167 ILE A N 1
ATOM 1279 C CA . ILE A 1 167 ? 46.920 37.197 19.342 1.00 40.15 167 ILE A CA 1
ATOM 1280 C C . ILE A 1 167 ? 46.801 36.502 20.690 1.00 42.05 167 ILE A C 1
ATOM 1281 O O . ILE A 1 167 ? 46.332 37.097 21.681 1.00 47.48 167 ILE A O 1
ATOM 1286 N N . ILE A 1 168 ? 47.138 35.229 20.732 1.00 39.18 168 ILE A N 1
ATOM 1287 C CA . ILE A 1 168 ? 47.078 34.491 21.984 1.00 42.72 168 ILE A CA 1
ATOM 1288 C C . ILE A 1 168 ? 48.481 33.992 22.399 1.00 45.57 168 ILE A C 1
ATOM 1289 O O . ILE A 1 168 ? 49.209 33.424 21.593 1.00 43.00 168 ILE A O 1
ATOM 1294 N N . LYS A 1 169 ? 48.809 34.201 23.674 1.00 52.59 169 LYS A N 1
ATOM 1295 C CA . LYS A 1 169 ? 50.141 33.923 24.230 1.00 58.86 169 LYS A CA 1
ATOM 1296 C C . LYS A 1 169 ? 50.180 32.581 25.017 1.00 62.67 169 LYS A C 1
ATOM 1297 O O . LYS A 1 169 ? 49.496 31.635 24.629 1.00 60.64 169 LYS A O 1
ATOM 1303 N N . PRO A 1 170 ? 51.004 32.498 26.110 1.00 71.27 170 PRO A N 1
ATOM 1304 C CA . PRO A 1 170 ? 51.205 31.270 26.914 1.00 77.27 170 PRO A CA 1
ATOM 1305 C C . PRO A 1 170 ? 49.998 30.323 26.976 1.00 76.55 170 PRO A C 1
ATOM 1306 O O . PRO A 1 170 ? 50.167 29.130 27.277 1.00 81.32 170 PRO A O 1
ATOM 1310 N N . GLU A 1 179 ? 56.221 30.586 21.628 1.00 66.94 179 GLU A N 1
ATOM 1311 C CA . GLU A 1 179 ? 54.976 30.261 20.932 1.00 60.63 179 GLU A CA 1
ATOM 1312 C C . GLU A 1 179 ? 53.947 31.402 20.967 1.00 54.62 179 GLU A C 1
ATOM 1313 O O . GLU A 1 179 ? 53.789 32.088 21.978 1.00 58.92 179 GLU A O 1
ATOM 1319 N N . VAL A 1 180 ? 53.296 31.619 19.840 1.00 48.01 180 VAL A N 1
ATOM 1320 C CA . VAL A 1 180 ? 52.166 32.553 19.742 1.00 42.13 180 VAL A CA 1
ATOM 1321 C C . VAL A 1 180 ? 51.140 31.947 18.783 1.00 36.69 180 VAL A C 1
ATOM 1322 O O . VAL A 1 180 ? 51.510 31.213 17.868 1.00 38.00 180 VAL A O 1
ATOM 1326 N N . TYR A 1 181 ? 49.863 32.167 19.067 1.00 46.09 181 TYR A N 1
ATOM 1327 C CA . TYR A 1 181 ? 48.804 31.732 18.173 1.00 40.95 181 TYR A CA 1
ATOM 1328 C C . TYR A 1 181 ? 48.082 32.932 17.635 1.00 35.97 181 TYR A C 1
ATOM 1329 O O . TYR A 1 181 ? 47.789 33.881 18.379 1.00 37.20 181 TYR A O 1
ATOM 1338 N N . PHE A 1 182 ? 47.791 32.928 16.343 1.00 33.12 182 PHE A N 1
ATOM 1339 C CA . PHE A 1 182 ? 46.776 33.873 15.839 1.00 30.52 182 PHE A CA 1
ATOM 1340 C C . PHE A 1 182 ? 45.436 33.157 15.716 1.00 29.13 182 PHE A C 1
ATOM 1341 O O . PHE A 1 182 ? 45.348 32.059 15.159 1.00 28.23 182 PHE A O 1
ATOM 1349 N N . LEU A 1 183 ? 44.403 33.782 16.241 1.00 28.47 183 LEU A N 1
ATOM 1350 C CA . LEU A 1 183 ? 43.020 33.270 16.140 1.00 25.48 183 LEU A CA 1
ATOM 1351 C C . LEU A 1 183 ? 42.171 34.269 15.350 1.00 26.89 183 LEU A C 1
ATOM 1352 O O . LEU A 1 183 ? 41.882 35.356 15.817 1.00 27.09 183 LEU A O 1
ATOM 1357 N N . ALA A 1 184 ? 41.850 33.918 14.116 1.00 26.82 184 ALA A N 1
ATOM 1358 C CA . ALA A 1 184 ? 41.111 34.799 13.234 1.00 26.24 184 ALA A CA 1
ATOM 1359 C C . ALA A 1 184 ? 39.745 34.216 13.039 1.00 24.84 184 ALA A C 1
ATOM 1360 O O . ALA A 1 184 ? 39.583 32.999 12.733 1.00 24.68 184 ALA A O 1
ATOM 1362 N N . THR A 1 185 ? 38.730 35.060 13.244 1.00 24.53 185 THR A N 1
ATOM 1363 C CA . THR A 1 185 ? 37.343 34.578 13.258 1.00 24.30 185 THR A CA 1
ATOM 1364 C C . THR A 1 185 ? 36.487 35.411 12.346 1.00 27.10 185 THR A C 1
ATOM 1365 O O . THR A 1 185 ? 36.801 36.629 12.043 1.00 27.42 185 THR A O 1
ATOM 1369 N N . GLN A 1 186 ? 35.398 34.790 11.910 1.00 27.08 186 GLN A N 1
ATOM 1370 C CA . GLN A 1 186 ? 34.450 35.442 10.972 1.00 28.82 186 GLN A CA 1
ATOM 1371 C C . GLN A 1 186 ? 35.138 35.761 9.635 1.00 28.27 186 GLN A C 1
ATOM 1372 O O . GLN A 1 186 ? 35.238 36.903 9.215 1.00 28.35 186 GLN A O 1
ATOM 1378 N N . TYR A 1 187 ? 35.650 34.713 9.017 1.00 27.45 187 TYR A N 1
ATOM 1379 C CA . TYR A 1 187 ? 36.240 34.795 7.681 1.00 28.12 187 TYR A CA 1
ATOM 1380 C C . TYR A 1 187 ? 35.275 35.478 6.654 1.00 31.06 187 TYR A C 1
ATOM 1381 O O . TYR A 1 187 ? 34.109 35.066 6.502 1.00 29.59 187 TYR A O 1
ATOM 1390 N N . HIS A 1 188 ? 35.761 36.514 5.956 1.00 33.29 188 HIS A N 1
ATOM 1391 C CA . HIS A 1 188 ? 34.879 37.271 5.025 1.00 38.87 188 HIS A CA 1
ATOM 1392 C C . HIS A 1 188 ? 34.388 36.361 3.898 1.00 41.50 188 HIS A C 1
ATOM 1393 O O . HIS A 1 188 ? 33.279 36.510 3.409 1.00 45.29 188 HIS A O 1
ATOM 1400 N N . GLY A 1 189 ? 35.263 35.494 3.409 1.00 42.11 189 GLY A N 1
ATOM 1401 C CA . GLY A 1 189 ? 36.639 35.862 3.235 1.00 44.55 189 GLY A CA 1
ATOM 1402 C C . GLY A 1 189 ? 36.770 36.466 1.849 1.00 48.30 189 GLY A C 1
ATOM 1403 O O . GLY A 1 189 ? 36.195 35.947 0.893 1.00 51.56 189 GLY A O 1
ATOM 1404 N N . SER B 1 1 ? 20.881 35.669 -5.531 1.00 52.72 1 SER B N 1
ATOM 1405 C CA . SER B 1 1 ? 19.646 35.812 -6.366 1.00 54.26 1 SER B CA 1
ATOM 1406 C C . SER B 1 1 ? 19.769 34.958 -7.624 1.00 58.21 1 SER B C 1
ATOM 1407 O O . SER B 1 1 ? 19.859 35.517 -8.769 1.00 66.56 1 SER B O 1
ATOM 1409 N N . TYR B 1 2 ? 19.822 33.626 -7.454 1.00 54.44 2 TYR B N 1
ATOM 1410 C CA . TYR B 1 2 ? 19.708 32.947 -6.130 1.00 46.74 2 TYR B CA 1
ATOM 1411 C C . TYR B 1 2 ? 21.068 32.437 -5.580 1.00 45.32 2 TYR B C 1
ATOM 1412 O O . TYR B 1 2 ? 22.024 32.229 -6.342 1.00 49.04 2 TYR B O 1
ATOM 1421 N N . ARG B 1 3 ? 21.152 32.258 -4.256 1.00 41.18 3 ARG B N 1
ATOM 1422 C CA . ARG B 1 3 ? 22.422 31.925 -3.615 1.00 40.21 3 ARG B CA 1
ATOM 1423 C C . ARG B 1 3 ? 22.847 30.485 -3.870 1.00 40.75 3 ARG B C 1
ATOM 1424 O O . ARG B 1 3 ? 24.007 30.118 -3.652 1.00 42.29 3 ARG B O 1
ATOM 1432 N N . SER B 1 4 ? 21.880 29.675 -4.265 1.00 38.82 4 SER B N 1
ATOM 1433 C CA . SER B 1 4 ? 22.045 28.246 -4.444 1.00 39.66 4 SER B CA 1
ATOM 1434 C C . SER B 1 4 ? 20.972 27.723 -5.415 1.00 40.22 4 SER B C 1
ATOM 1435 O O . SER B 1 4 ? 19.886 28.306 -5.552 1.00 40.96 4 SER B O 1
ATOM 1438 N N . ARG B 1 5 ? 21.254 26.562 -5.987 1.00 40.67 5 ARG B N 1
ATOM 1439 C CA . ARG B 1 5 ? 20.313 25.791 -6.797 1.00 40.54 5 ARG B CA 1
ATOM 1440 C C . ARG B 1 5 ? 19.031 25.353 -6.046 1.00 36.04 5 ARG B C 1
ATOM 1441 O O . ARG B 1 5 ? 17.990 25.098 -6.674 1.00 38.45 5 ARG B O 1
ATOM 1443 N N A SER B 1 6 ? 19.115 25.269 -4.711 0.50 32.46 6 SER B N 1
ATOM 1444 N N B SER B 1 6 ? 19.108 25.261 -4.716 0.50 31.99 6 SER B N 1
ATOM 1445 C CA A SER B 1 6 ? 17.976 24.823 -3.908 0.50 30.52 6 SER B CA 1
ATOM 1446 C CA B SER B 1 6 ? 17.974 24.805 -3.900 0.50 29.39 6 SER B CA 1
ATOM 1447 C C A SER B 1 6 ? 16.747 25.678 -4.198 0.50 30.29 6 SER B C 1
ATOM 1448 C C B SER B 1 6 ? 16.740 25.715 -4.055 0.50 29.72 6 SER B C 1
ATOM 1449 O O A SER B 1 6 ? 15.638 25.167 -4.222 0.50 31.37 6 SER B O 1
ATOM 1450 O O B SER B 1 6 ? 15.622 25.296 -3.758 0.50 31.07 6 SER B O 1
ATOM 1455 N N . ALA B 1 7 ? 16.965 26.972 -4.439 1.00 31.73 7 ALA B N 1
ATOM 1456 C CA . ALA B 1 7 ? 15.872 27.912 -4.699 1.00 33.78 7 ALA B CA 1
ATOM 1457 C C . ALA B 1 7 ? 14.840 27.354 -5.644 1.00 34.35 7 ALA B C 1
ATOM 1458 O O . ALA B 1 7 ? 13.634 27.486 -5.405 1.00 34.55 7 ALA B O 1
ATOM 1460 N N . PHE B 1 8 ? 15.305 26.704 -6.711 1.00 34.51 8 PHE B N 1
ATOM 1461 C CA . PHE B 1 8 ? 14.405 26.267 -7.778 1.00 36.91 8 PHE B CA 1
ATOM 1462 C C . PHE B 1 8 ? 13.471 25.149 -7.331 1.00 37.11 8 PHE B C 1
ATOM 1463 O O . PHE B 1 8 ? 12.331 25.100 -7.788 1.00 36.96 8 PHE B O 1
ATOM 1471 N N . LYS B 1 9 ? 13.917 24.364 -6.325 1.00 34.99 9 LYS B N 1
ATOM 1472 C CA . LYS B 1 9 ? 13.111 23.297 -5.721 1.00 35.80 9 LYS B CA 1
ATOM 1473 C C . LYS B 1 9 ? 11.990 23.867 -4.883 1.00 34.20 9 LYS B C 1
ATOM 1474 O O . LYS B 1 9 ? 10.853 23.370 -4.902 1.00 35.07 9 LYS B O 1
ATOM 1480 N N . LEU B 1 10 ? 12.270 24.947 -4.181 1.00 31.47 10 LEU B N 1
ATOM 1481 C CA . LEU B 1 10 ? 11.245 25.542 -3.381 1.00 31.01 10 LEU B CA 1
ATOM 1482 C C . LEU B 1 10 ? 10.271 26.279 -4.298 1.00 32.19 10 LEU B C 1
ATOM 1483 O O . LEU B 1 10 ? 9.076 26.241 -4.093 1.00 31.72 10 LEU B O 1
ATOM 1488 N N . LEU B 1 11 ? 10.798 26.951 -5.296 1.00 32.04 11 LEU B N 1
ATOM 1489 C CA . LEU B 1 11 ? 9.887 27.611 -6.288 1.00 34.79 11 LEU B CA 1
ATOM 1490 C C . LEU B 1 11 ? 8.868 26.650 -6.869 1.00 35.58 11 LEU B C 1
ATOM 1491 O O . LEU B 1 11 ? 7.656 26.973 -6.952 1.00 36.49 11 LEU B O 1
ATOM 1496 N N . GLU B 1 12 ? 9.355 25.470 -7.268 1.00 36.35 12 GLU B N 1
ATOM 1497 C CA . GLU B 1 12 ? 8.546 24.423 -7.875 1.00 38.22 12 GLU B CA 1
ATOM 1498 C C . GLU B 1 12 ? 7.489 23.912 -6.928 1.00 37.32 12 GLU B C 1
ATOM 1499 O O . GLU B 1 12 ? 6.312 23.813 -7.292 1.00 36.80 12 GLU B O 1
ATOM 1505 N N . VAL B 1 13 ? 7.894 23.577 -5.704 1.00 33.55 13 VAL B N 1
ATOM 1506 C CA . VAL B 1 13 ? 6.921 23.191 -4.668 1.00 33.02 13 VAL B CA 1
ATOM 1507 C C . VAL B 1 13 ? 5.865 24.271 -4.450 1.00 32.87 13 VAL B C 1
ATOM 1508 O O . VAL B 1 13 ? 4.664 23.996 -4.417 1.00 32.54 13 VAL B O 1
ATOM 1512 N N . ASN B 1 14 ? 6.297 25.519 -4.328 1.00 31.60 14 ASN B N 1
ATOM 1513 C CA . ASN B 1 14 ? 5.319 26.607 -4.167 1.00 32.02 14 ASN B CA 1
ATOM 1514 C C . ASN B 1 14 ? 4.405 26.820 -5.399 1.00 33.22 14 ASN B C 1
ATOM 1515 O O . ASN B 1 14 ? 3.203 27.083 -5.255 1.00 34.65 14 ASN B O 1
ATOM 1520 N N . GLU B 1 15 ? 4.959 26.726 -6.597 1.00 32.53 15 GLU B N 1
ATOM 1521 C CA . GLU B 1 15 ? 4.113 26.852 -7.822 1.00 34.77 15 GLU B CA 1
ATOM 1522 C C . GLU B 1 15 ? 2.982 25.816 -7.798 1.00 34.44 15 GLU B C 1
ATOM 1523 O O . GLU B 1 15 ? 1.822 26.156 -8.062 1.00 36.06 15 GLU B O 1
ATOM 1529 N N . ARG B 1 16 ? 3.300 24.568 -7.410 1.00 34.03 16 ARG B N 1
ATOM 1530 C CA . ARG B 1 16 ? 2.300 23.523 -7.385 1.00 36.33 16 ARG B CA 1
ATOM 1531 C C . ARG B 1 16 ? 1.387 23.576 -6.175 1.00 33.53 16 ARG B C 1
ATOM 1532 O O . ARG B 1 16 ? 0.196 23.255 -6.289 1.00 34.58 16 ARG B O 1
ATOM 1540 N N . HIS B 1 17 ? 1.950 23.890 -5.005 1.00 31.83 17 HIS B N 1
ATOM 1541 C CA . HIS B 1 17 ? 1.217 23.652 -3.749 1.00 30.06 17 HIS B CA 1
ATOM 1542 C C . HIS B 1 17 ? 0.791 24.892 -3.016 1.00 28.91 17 HIS B C 1
ATOM 1543 O O . HIS B 1 17 ? 0.039 24.798 -2.058 1.00 29.68 17 HIS B O 1
ATOM 1550 N N . GLN B 1 18 ? 1.271 26.051 -3.456 1.00 28.25 18 GLN B N 1
ATOM 1551 C CA . GLN B 1 18 ? 0.778 27.354 -2.989 1.00 27.44 18 GLN B CA 1
ATOM 1552 C C . GLN B 1 18 ? 0.881 27.455 -1.475 1.00 31.01 18 GLN B C 1
ATOM 1553 O O . GLN B 1 18 ? -0.109 27.651 -0.789 1.00 33.61 18 GLN B O 1
ATOM 1559 N N . ILE B 1 19 ? 2.093 27.290 -0.949 1.00 34.22 19 ILE B N 1
ATOM 1560 C CA . ILE B 1 19 ? 2.272 27.279 0.528 1.00 35.24 19 ILE B CA 1
ATOM 1561 C C . ILE B 1 19 ? 2.721 28.608 1.087 1.00 34.56 19 ILE B C 1
ATOM 1562 O O . ILE B 1 19 ? 2.668 28.834 2.321 1.00 36.73 19 ILE B O 1
ATOM 1567 N N . LEU B 1 20 ? 3.183 29.488 0.193 1.00 34.70 20 LEU B N 1
ATOM 1568 C CA . LEU B 1 20 ? 3.627 30.828 0.574 1.00 34.10 20 LEU B CA 1
ATOM 1569 C C . LEU B 1 20 ? 2.779 31.891 -0.053 1.00 36.16 20 LEU B C 1
ATOM 1570 O O . LEU B 1 20 ? 2.530 31.882 -1.286 1.00 37.44 20 LEU B O 1
ATOM 1575 N N . ARG B 1 21 ? 2.274 32.787 0.795 1.00 35.04 21 ARG B N 1
ATOM 1576 C CA . ARG B 1 21 ? 1.501 33.921 0.315 1.00 36.57 21 ARG B CA 1
ATOM 1577 C C . ARG B 1 21 ? 1.743 35.102 1.221 1.00 35.59 21 ARG B C 1
ATOM 1578 O O . ARG B 1 21 ? 2.203 34.938 2.359 1.00 35.22 21 ARG B O 1
ATOM 1586 N N . PRO B 1 22 ? 1.426 36.316 0.724 1.00 38.14 22 PRO B N 1
ATOM 1587 C CA . PRO B 1 22 ? 1.672 37.490 1.544 1.00 36.79 22 PRO B CA 1
ATOM 1588 C C . PRO B 1 22 ? 1.104 37.456 2.948 1.00 35.98 22 PRO B C 1
ATOM 1589 O O . PRO B 1 22 ? -0.087 36.996 3.176 1.00 35.94 22 PRO B O 1
ATOM 1593 N N . GLY B 1 23 ? 1.969 37.927 3.870 1.00 35.68 23 GLY B N 1
ATOM 1594 C CA . GLY B 1 23 ? 1.694 38.020 5.292 1.00 35.95 23 GLY B CA 1
ATOM 1595 C C . GLY B 1 23 ? 2.009 36.796 6.139 1.00 34.30 23 GLY B C 1
ATOM 1596 O O . GLY B 1 23 ? 1.925 36.873 7.360 1.00 35.56 23 GLY B O 1
ATOM 1597 N N . LEU B 1 24 ? 2.413 35.674 5.528 1.00 32.22 24 LEU B N 1
ATOM 1598 C CA . LEU B 1 24 ? 2.647 34.490 6.349 1.00 30.45 24 LEU B CA 1
ATOM 1599 C C . LEU B 1 24 ? 3.974 34.665 7.052 1.00 30.26 24 LEU B C 1
ATOM 1600 O O . LEU B 1 24 ? 4.828 35.322 6.538 1.00 30.54 24 LEU B O 1
ATOM 1605 N N . ARG B 1 25 ? 4.089 34.134 8.278 1.00 29.23 25 ARG B N 1
ATOM 1606 C CA . ARG B 1 25 ? 5.335 34.158 9.024 1.00 31.70 25 ARG B CA 1
ATOM 1607 C C . ARG B 1 25 ? 6.019 32.828 8.716 1.00 29.67 25 ARG B C 1
ATOM 1608 O O . ARG B 1 25 ? 5.409 31.743 8.870 1.00 31.44 25 ARG B O 1
ATOM 1616 N N . VAL B 1 26 ? 7.273 32.887 8.322 1.00 30.38 26 VAL B N 1
ATOM 1617 C CA . VAL B 1 26 ? 7.990 31.675 7.867 1.00 27.36 26 VAL B CA 1
ATOM 1618 C C . VAL B 1 26 ? 9.262 31.474 8.663 1.00 28.37 26 VAL B C 1
ATOM 1619 O O . VAL B 1 26 ? 10.036 32.385 8.794 1.00 28.89 26 VAL B O 1
ATOM 1623 N N . LEU B 1 27 ? 9.422 30.299 9.239 1.00 26.77 27 LEU B N 1
ATOM 1624 C CA . LEU B 1 27 ? 10.727 29.947 9.836 1.00 27.79 27 LEU B CA 1
ATOM 1625 C C . LEU B 1 27 ? 11.434 29.039 8.788 1.00 27.60 27 LEU B C 1
ATOM 1626 O O . LEU B 1 27 ? 10.900 28.015 8.451 1.00 28.99 27 LEU B O 1
ATOM 1631 N N . ASP B 1 28 ? 12.695 29.321 8.483 1.00 26.55 28 ASP B N 1
ATOM 1632 C CA . ASP B 1 28 ? 13.440 28.573 7.464 1.00 27.71 28 ASP B CA 1
ATOM 1633 C C . ASP B 1 28 ? 14.640 27.986 8.185 1.00 25.95 28 ASP B C 1
ATOM 1634 O O . ASP B 1 28 ? 15.592 28.705 8.510 1.00 27.86 28 ASP B O 1
ATOM 1639 N N . CYS B 1 29 ? 14.585 26.685 8.404 1.00 25.72 29 CYS B N 1
ATOM 1640 C CA . CYS B 1 29 ? 15.593 25.976 9.172 1.00 26.64 29 CYS B CA 1
ATOM 1641 C C . CYS B 1 29 ? 16.659 25.430 8.223 1.00 26.33 29 CYS B C 1
ATOM 1642 O O . CYS B 1 29 ? 16.335 24.827 7.199 1.00 24.22 29 CYS B O 1
ATOM 1645 N N . GLY B 1 30 ? 17.932 25.609 8.599 1.00 23.93 30 GLY B N 1
ATOM 1646 C CA . GLY B 1 30 ? 19.068 25.255 7.734 1.00 24.40 30 GLY B CA 1
ATOM 1647 C C . GLY B 1 30 ? 19.102 26.221 6.574 1.00 24.46 30 GLY B C 1
ATOM 1648 O O . GLY B 1 30 ? 19.199 25.797 5.441 1.00 24.79 30 GLY B O 1
ATOM 1649 N N . ALA B 1 31 ? 19.022 27.526 6.878 1.00 24.48 31 ALA B N 1
ATOM 1650 C CA . ALA B 1 31 ? 18.846 28.522 5.878 1.00 25.96 31 ALA B CA 1
ATOM 1651 C C . ALA B 1 31 ? 20.088 28.842 5.056 1.00 26.41 31 ALA B C 1
ATOM 1652 O O . ALA B 1 31 ? 19.959 29.393 3.949 1.00 27.68 31 ALA B O 1
ATOM 1654 N N . ALA B 1 32 ? 21.273 28.537 5.552 1.00 25.03 32 ALA B N 1
ATOM 1655 C CA . ALA B 1 32 ? 22.494 28.980 4.829 1.00 26.23 32 ALA B CA 1
ATOM 1656 C C . ALA B 1 32 ? 22.665 28.177 3.489 1.00 26.29 32 ALA B C 1
ATOM 1657 O O . ALA B 1 32 ? 22.470 26.934 3.501 1.00 26.04 32 ALA B O 1
ATOM 1659 N N . PRO B 1 33 ? 23.172 28.830 2.412 1.00 27.60 33 PRO B N 1
ATOM 1660 C CA . PRO B 1 33 ? 23.579 30.267 2.302 1.00 28.86 33 PRO B CA 1
ATOM 1661 C C . PRO B 1 33 ? 22.426 31.255 2.233 1.00 28.78 33 PRO B C 1
ATOM 1662 O O . PRO B 1 33 ? 22.613 32.433 2.520 1.00 31.72 33 PRO B O 1
ATOM 1666 N N . GLY B 1 34 ? 21.231 30.768 1.911 1.00 27.11 34 GLY B N 1
ATOM 1667 C CA . GLY B 1 34 ? 20.012 31.599 2.007 1.00 25.35 34 GLY B CA 1
ATOM 1668 C C . GLY B 1 34 ? 19.054 31.661 0.820 1.00 27.48 34 GLY B C 1
ATOM 1669 O O . GLY B 1 34 ? 18.180 32.572 0.781 1.00 25.45 34 GLY B O 1
ATOM 1670 N N . ALA B 1 35 ? 19.128 30.671 -0.083 1.00 27.34 35 ALA B N 1
ATOM 1671 C CA . ALA B 1 35 ? 18.254 30.624 -1.295 1.00 29.95 35 ALA B CA 1
ATOM 1672 C C . ALA B 1 35 ? 16.767 30.417 -0.979 1.00 29.60 35 ALA B C 1
ATOM 1673 O O . ALA B 1 35 ? 15.946 31.155 -1.476 1.00 31.24 35 ALA B O 1
ATOM 1675 N N . TRP B 1 36 ? 16.435 29.505 -0.053 1.00 27.95 36 TRP B N 1
ATOM 1676 C CA . TRP B 1 36 ? 15.041 29.330 0.305 1.00 27.71 36 TRP B CA 1
ATOM 1677 C C . TRP B 1 36 ? 14.521 30.613 0.980 1.00 26.68 36 TRP B C 1
ATOM 1678 O O . TRP B 1 36 ? 13.333 31.020 0.809 1.00 26.59 36 TRP B O 1
ATOM 1689 N N . SER B 1 37 ? 15.358 31.198 1.838 1.00 28.21 37 SER B N 1
ATOM 1690 C CA . SER B 1 37 ? 14.980 32.474 2.543 1.00 28.69 37 SER B CA 1
ATOM 1691 C C . SER B 1 37 ? 14.671 33.590 1.576 1.00 32.39 37 SER B C 1
ATOM 1692 O O . SER B 1 37 ? 13.681 34.301 1.737 1.00 30.09 37 SER B O 1
ATOM 1695 N N . GLN B 1 38 ? 15.452 33.656 0.501 1.00 30.71 38 GLN B N 1
ATOM 1696 C CA . GLN B 1 38 ? 15.233 34.618 -0.542 1.00 33.00 38 GLN B CA 1
ATOM 1697 C C . GLN B 1 38 ? 13.921 34.397 -1.240 1.00 32.83 38 GLN B C 1
ATOM 1698 O O . GLN B 1 38 ? 13.245 35.350 -1.546 1.00 33.37 38 GLN B O 1
ATOM 1704 N N . VAL B 1 39 ? 13.592 33.138 -1.522 1.00 31.50 39 VAL B N 1
ATOM 1705 C CA . VAL B 1 39 ? 12.259 32.787 -2.094 1.00 30.61 39 VAL B CA 1
ATOM 1706 C C . VAL B 1 39 ? 11.128 33.139 -1.116 1.00 31.37 39 VAL B C 1
ATOM 1707 O O . VAL B 1 39 ? 10.104 33.717 -1.515 1.00 29.42 39 VAL B O 1
ATOM 1711 N N . ALA B 1 40 ? 11.300 32.803 0.156 1.00 28.67 40 ALA B N 1
ATOM 1712 C CA . ALA B 1 40 ? 10.288 33.070 1.151 1.00 30.85 40 ALA B CA 1
ATOM 1713 C C . ALA B 1 40 ? 9.997 34.573 1.283 1.00 31.23 40 ALA B C 1
ATOM 1714 O O . ALA B 1 40 ? 8.841 34.971 1.332 1.00 31.59 40 ALA B O 1
ATOM 1716 N N . VAL B 1 41 ? 11.049 35.376 1.353 1.00 31.59 41 VAL B N 1
ATOM 1717 C CA . VAL B 1 41 ? 10.896 36.841 1.461 1.00 32.71 41 VAL B CA 1
ATOM 1718 C C . VAL B 1 41 ? 9.996 37.336 0.331 1.00 34.67 41 VAL B C 1
ATOM 1719 O O . VAL B 1 41 ? 9.011 38.066 0.567 1.00 35.15 41 VAL B O 1
ATOM 1723 N N . GLN B 1 42 ? 10.345 36.968 -0.911 1.00 35.17 42 GLN B N 1
ATOM 1724 C CA . GLN B 1 42 ? 9.505 37.358 -2.070 1.00 37.51 42 GLN B CA 1
ATOM 1725 C C . GLN B 1 42 ? 8.053 36.957 -1.928 1.00 36.86 42 GLN B C 1
ATOM 1726 O O . GLN B 1 42 ? 7.135 37.781 -2.085 1.00 36.44 42 GLN B O 1
ATOM 1732 N N . LYS B 1 43 ? 7.848 35.685 -1.651 1.00 34.10 43 LYS B N 1
ATOM 1733 C CA . LYS B 1 43 ? 6.543 35.123 -1.693 1.00 34.63 43 LYS B CA 1
ATOM 1734 C C . LYS B 1 43 ? 5.643 35.512 -0.512 1.00 34.35 43 LYS B C 1
ATOM 1735 O O . LYS B 1 43 ? 4.432 35.546 -0.693 1.00 34.76 43 LYS B O 1
ATOM 1741 N N . VAL B 1 44 ? 6.210 35.778 0.675 1.00 32.83 44 VAL B N 1
ATOM 1742 C CA . VAL B 1 44 ? 5.390 36.279 1.789 1.00 32.50 44 VAL B CA 1
ATOM 1743 C C . VAL B 1 44 ? 5.423 37.782 1.914 1.00 33.89 44 VAL B C 1
ATOM 1744 O O . VAL B 1 44 ? 4.820 38.320 2.840 1.00 32.46 44 VAL B O 1
ATOM 1748 N N . ASN B 1 45 ? 6.063 38.478 0.945 1.00 31.64 45 ASN B N 1
ATOM 1749 C CA . ASN B 1 45 ? 6.112 39.909 0.973 1.00 33.67 45 ASN B CA 1
ATOM 1750 C C . ASN B 1 45 ? 6.740 40.451 2.285 1.00 33.86 45 ASN B C 1
ATOM 1751 O O . ASN B 1 45 ? 6.337 41.506 2.801 1.00 37.26 45 ASN B O 1
ATOM 1756 N N . ALA B 1 46 ? 7.759 39.755 2.789 1.00 34.26 46 ALA B N 1
ATOM 1757 C CA . ALA B 1 46 ? 8.407 40.126 4.059 1.00 33.28 46 ALA B CA 1
ATOM 1758 C C . ALA B 1 46 ? 9.262 41.395 3.948 1.00 36.17 46 ALA B C 1
ATOM 1759 O O . ALA B 1 46 ? 9.584 42.049 4.985 1.00 34.73 46 ALA B O 1
ATOM 1761 N N . ALA B 1 47 ? 9.721 41.686 2.726 1.00 37.44 47 ALA B N 1
ATOM 1762 C CA . ALA B 1 47 ? 10.405 42.954 2.484 1.00 39.77 47 ALA B CA 1
ATOM 1763 C C . ALA B 1 47 ? 9.398 44.132 2.194 1.00 43.07 47 ALA B C 1
ATOM 1764 O O . ALA B 1 47 ? 9.805 45.301 2.028 1.00 44.48 47 ALA B O 1
ATOM 1766 N N . GLY B 1 48 ? 8.093 43.809 2.179 1.00 46.87 48 GLY B N 1
ATOM 1767 C CA . GLY B 1 48 ? 7.027 44.764 1.845 1.00 49.98 48 GLY B CA 1
ATOM 1768 C C . GLY B 1 48 ? 7.119 45.298 0.429 1.00 51.85 48 GLY B C 1
ATOM 1769 O O . GLY B 1 48 ? 6.663 46.418 0.164 1.00 54.03 48 GLY B O 1
ATOM 1770 N N . THR B 1 49 ? 7.726 44.513 -0.481 1.00 51.70 49 THR B N 1
ATOM 1771 C CA . THR B 1 49 ? 7.994 44.998 -1.857 1.00 54.82 49 THR B CA 1
ATOM 1772 C C . THR B 1 49 ? 6.719 45.385 -2.600 1.00 55.75 49 THR B C 1
ATOM 1773 O O . THR B 1 49 ? 6.722 46.273 -3.472 1.00 58.30 49 THR B O 1
ATOM 1777 N N . ASP B 1 50 ? 5.614 44.741 -2.221 1.00 54.13 50 ASP B N 1
ATOM 1778 C CA . ASP B 1 50 ? 4.291 45.108 -2.728 1.00 54.17 50 ASP B CA 1
ATOM 1779 C C . ASP B 1 50 ? 3.491 45.794 -1.618 1.00 53.78 50 ASP B C 1
ATOM 1780 O O . ASP B 1 50 ? 2.996 45.124 -0.701 1.00 51.07 50 ASP B O 1
ATOM 1785 N N . PRO B 1 51 ? 3.320 47.136 -1.723 1.00 55.82 51 PRO B N 1
ATOM 1786 C CA . PRO B 1 51 ? 2.634 47.947 -0.707 1.00 56.95 51 PRO B CA 1
ATOM 1787 C C . PRO B 1 51 ? 1.165 47.580 -0.493 1.00 55.54 51 PRO B C 1
ATOM 1788 O O . PRO B 1 51 ? 0.595 47.944 0.535 1.00 57.04 51 PRO B O 1
ATOM 1792 N N . SER B 1 52 ? 0.550 46.932 -1.487 1.00 53.61 52 SER B N 1
ATOM 1793 C CA . SER B 1 52 ? -0.876 46.613 -1.473 1.00 52.56 52 SER B CA 1
ATOM 1794 C C . SER B 1 52 ? -1.221 45.298 -0.762 1.00 49.39 52 SER B C 1
ATOM 1795 O O . SER B 1 52 ? -2.411 44.947 -0.632 1.00 48.42 52 SER B O 1
ATOM 1798 N N . SER B 1 53 ? -0.185 44.574 -0.344 1.00 47.20 53 SER B N 1
ATOM 1799 C CA . SER B 1 53 ? -0.308 43.212 0.200 1.00 44.25 53 SER B CA 1
ATOM 1800 C C . SER B 1 53 ? 0.284 43.132 1.598 1.00 43.15 53 SER B C 1
ATOM 1801 O O . SER B 1 53 ? 1.242 43.860 1.921 1.00 42.88 53 SER B O 1
ATOM 1804 N N . PRO B 1 54 ? -0.281 42.244 2.445 1.00 40.76 54 PRO B N 1
ATOM 1805 C CA . PRO B 1 54 ? 0.232 42.040 3.816 1.00 39.52 54 PRO B CA 1
ATOM 1806 C C . PRO B 1 54 ? 1.716 41.777 3.834 1.00 38.52 54 PRO B C 1
ATOM 1807 O O . PRO B 1 54 ? 2.238 41.156 2.894 1.00 36.50 54 PRO B O 1
ATOM 1811 N N . VAL B 1 55 ? 2.385 42.175 4.921 1.00 37.74 55 VAL B N 1
ATOM 1812 C CA . VAL B 1 55 ? 3.842 41.962 5.036 1.00 37.70 55 VAL B CA 1
ATOM 1813 C C . VAL B 1 55 ? 4.095 40.777 5.941 1.00 36.19 55 VAL B C 1
ATOM 1814 O O . VAL B 1 55 ? 3.643 40.739 7.120 1.00 36.61 55 VAL B O 1
ATOM 1818 N N . GLY B 1 56 ? 4.738 39.763 5.368 1.00 33.70 56 GLY B N 1
ATOM 1819 C CA . GLY B 1 56 ? 5.002 38.573 6.096 1.00 33.03 56 GLY B CA 1
ATOM 1820 C C . GLY B 1 56 ? 6.297 38.714 6.860 1.00 33.92 56 GLY B C 1
ATOM 1821 O O . GLY B 1 56 ? 6.797 39.821 7.078 1.00 35.66 56 GLY B O 1
ATOM 1822 N N . PHE B 1 57 ? 6.875 37.570 7.224 1.00 31.80 57 PHE B N 1
ATOM 1823 C CA . PHE B 1 57 ? 8.063 37.576 8.030 1.00 33.25 57 PHE B CA 1
ATOM 1824 C C . PHE B 1 57 ? 8.862 36.316 7.710 1.00 30.98 57 PHE B C 1
ATOM 1825 O O . PHE B 1 57 ? 8.292 35.180 7.568 1.00 30.21 57 PHE B O 1
ATOM 1833 N N . VAL B 1 58 ? 10.187 36.495 7.608 1.00 30.00 58 VAL B N 1
ATOM 1834 C CA . VAL B 1 58 ? 11.034 35.408 7.281 1.00 29.47 58 VAL B CA 1
ATOM 1835 C C . VAL B 1 58 ? 12.210 35.408 8.222 1.00 30.38 58 VAL B C 1
ATOM 1836 O O . VAL B 1 58 ? 12.934 36.401 8.331 1.00 31.42 58 VAL B O 1
ATOM 1840 N N . LEU B 1 59 ? 12.302 34.326 8.989 1.00 30.49 59 LEU B N 1
ATOM 1841 C CA . LEU B 1 59 ? 13.422 34.114 9.895 1.00 31.08 59 LEU B CA 1
ATOM 1842 C C . LEU B 1 59 ? 14.152 32.867 9.429 1.00 27.54 59 LEU B C 1
ATOM 1843 O O . LEU B 1 59 ? 13.596 31.765 9.531 1.00 27.13 59 LEU B O 1
ATOM 1848 N N . GLY B 1 60 ? 15.445 32.998 9.051 1.00 28.53 60 GLY B N 1
ATOM 1849 C CA . GLY B 1 60 ? 16.269 31.801 8.800 1.00 27.05 60 GLY B CA 1
ATOM 1850 C C . GLY B 1 60 ? 17.247 31.490 9.937 1.00 27.56 60 GLY B C 1
ATOM 1851 O O . GLY B 1 60 ? 17.766 32.409 10.606 1.00 29.18 60 GLY B O 1
ATOM 1852 N N . VAL B 1 61 ? 17.490 30.208 10.177 1.00 25.75 61 VAL B N 1
ATOM 1853 C CA . VAL B 1 61 ? 18.399 29.817 11.260 1.00 27.39 61 VAL B CA 1
ATOM 1854 C C . VAL B 1 61 ? 19.391 28.822 10.702 1.00 26.65 61 VAL B C 1
ATOM 1855 O O . VAL B 1 61 ? 18.995 27.928 9.920 1.00 23.59 61 VAL B O 1
ATOM 1859 N N . ASP B 1 62 ? 20.691 28.948 11.038 1.00 25.44 62 ASP B N 1
ATOM 1860 C CA . ASP B 1 62 ? 21.623 27.928 10.577 1.00 25.27 62 ASP B CA 1
ATOM 1861 C C . ASP B 1 62 ? 22.822 27.844 11.511 1.00 23.16 62 ASP B C 1
ATOM 1862 O O . ASP B 1 62 ? 23.115 28.802 12.182 1.00 25.67 62 ASP B O 1
ATOM 1867 N N . LEU B 1 63 ? 23.420 26.664 11.592 1.00 24.84 63 LEU B N 1
ATOM 1868 C CA . LEU B 1 63 ? 24.747 26.509 12.241 1.00 24.70 63 LEU B CA 1
ATOM 1869 C C . LEU B 1 63 ? 25.822 27.450 11.684 1.00 26.14 63 LEU B C 1
ATOM 1870 O O . LEU B 1 63 ? 26.811 27.802 12.386 1.00 26.60 63 LEU B O 1
ATOM 1875 N N . LEU B 1 64 ? 25.714 27.735 10.380 1.00 24.28 64 LEU B N 1
ATOM 1876 C CA . LEU B 1 64 ? 26.722 28.485 9.628 1.00 24.15 64 LEU B CA 1
ATOM 1877 C C . LEU B 1 64 ? 26.258 29.942 9.389 1.00 26.77 64 LEU B C 1
ATOM 1878 O O . LEU B 1 64 ? 25.044 30.237 9.367 1.00 26.31 64 LEU B O 1
ATOM 1883 N N . HIS B 1 65 ? 27.223 30.827 9.165 1.00 27.87 65 HIS B N 1
ATOM 1884 C CA . HIS B 1 65 ? 26.940 32.234 8.960 1.00 28.75 65 HIS B CA 1
ATOM 1885 C C . HIS B 1 65 ? 26.136 32.412 7.705 1.00 29.51 65 HIS B C 1
ATOM 1886 O O . HIS B 1 65 ? 26.423 31.766 6.656 1.00 29.70 65 HIS B O 1
ATOM 1893 N N . ILE B 1 66 ? 25.099 33.263 7.803 1.00 30.56 66 ILE B N 1
ATOM 1894 C CA . ILE B 1 66 ? 24.297 33.623 6.639 1.00 29.93 66 ILE B CA 1
ATOM 1895 C C . ILE B 1 66 ? 24.459 35.119 6.377 1.00 32.24 66 ILE B C 1
ATOM 1896 O O . ILE B 1 66 ? 24.217 35.941 7.263 1.00 31.84 66 ILE B O 1
ATOM 1901 N N . PHE B 1 67 ? 24.887 35.474 5.181 1.00 33.81 67 PHE B N 1
ATOM 1902 C CA . PHE B 1 67 ? 25.051 36.888 4.812 1.00 38.11 67 PHE B CA 1
ATOM 1903 C C . PHE B 1 67 ? 23.719 37.609 4.799 1.00 39.16 67 PHE B C 1
ATOM 1904 O O . PHE B 1 67 ? 22.726 37.058 4.335 1.00 36.40 67 PHE B O 1
ATOM 1912 N N . PRO B 1 68 ? 23.683 38.864 5.327 1.00 41.30 68 PRO B N 1
ATOM 1913 C CA . PRO B 1 68 ? 22.385 39.551 5.505 1.00 42.02 68 PRO B CA 1
ATOM 1914 C C . PRO B 1 68 ? 21.496 39.563 4.255 1.00 41.49 68 PRO B C 1
ATOM 1915 O O . PRO B 1 68 ? 21.997 39.557 3.139 1.00 43.21 68 PRO B O 1
ATOM 1919 N N . LEU B 1 69 ? 20.186 39.587 4.452 1.00 40.55 69 LEU B N 1
ATOM 1920 C CA . LEU B 1 69 ? 19.270 39.643 3.315 1.00 41.50 69 LEU B CA 1
ATOM 1921 C C . LEU B 1 69 ? 18.083 40.540 3.647 1.00 41.95 69 LEU B C 1
ATOM 1922 O O . LEU B 1 69 ? 17.513 40.406 4.707 1.00 42.52 69 LEU B O 1
ATOM 1927 N N . GLU B 1 70 ? 17.722 41.446 2.741 1.00 45.38 70 GLU B N 1
ATOM 1928 C CA . GLU B 1 70 ? 16.646 42.418 2.990 1.00 45.16 70 GLU B CA 1
ATOM 1929 C C . GLU B 1 70 ? 15.311 41.753 3.190 1.00 43.58 70 GLU B C 1
ATOM 1930 O O . GLU B 1 70 ? 14.877 40.972 2.359 1.00 42.95 70 GLU B O 1
ATOM 1932 N N . GLY B 1 71 ? 14.675 42.031 4.323 1.00 43.86 71 GLY B N 1
ATOM 1933 C CA . GLY B 1 71 ? 13.376 41.432 4.648 1.00 42.30 71 GLY B CA 1
ATOM 1934 C C . GLY B 1 71 ? 13.433 40.074 5.339 1.00 39.33 71 GLY B C 1
ATOM 1935 O O . GLY B 1 71 ? 12.359 39.477 5.628 1.00 37.91 71 GLY B O 1
ATOM 1936 N N . ALA B 1 72 ? 14.662 39.595 5.639 1.00 39.21 72 ALA B N 1
ATOM 1937 C CA . ALA B 1 72 ? 14.872 38.433 6.516 1.00 37.13 72 ALA B CA 1
ATOM 1938 C C . ALA B 1 72 ? 15.713 38.782 7.738 1.00 37.32 72 ALA B C 1
ATOM 1939 O O . ALA B 1 72 ? 16.615 39.627 7.669 1.00 38.00 72 ALA B O 1
ATOM 1941 N N . THR B 1 73 ? 15.377 38.152 8.859 1.00 35.32 73 THR B N 1
ATOM 1942 C CA . THR B 1 73 ? 16.246 38.169 10.024 1.00 36.50 73 THR B CA 1
ATOM 1943 C C . THR B 1 73 ? 16.896 36.795 10.058 1.00 35.20 73 THR B C 1
ATOM 1944 O O . THR B 1 73 ? 16.278 35.814 9.640 1.00 33.84 73 THR B O 1
ATOM 1948 N N . PHE B 1 74 ? 18.156 36.728 10.489 1.00 34.72 74 PHE B N 1
ATOM 1949 C CA . PHE B 1 74 ? 18.832 35.420 10.561 1.00 32.64 74 PHE B CA 1
ATOM 1950 C C . PHE B 1 74 ? 19.389 35.187 11.941 1.00 33.65 74 PHE B C 1
ATOM 1951 O O . PHE B 1 74 ? 19.912 36.116 12.552 1.00 34.96 74 PHE B O 1
ATOM 1959 N N . LEU B 1 75 ? 19.290 33.946 12.430 1.00 30.94 75 LEU B N 1
ATOM 1960 C CA . LEU B 1 75 ? 19.954 33.557 13.681 1.00 33.19 75 LEU B CA 1
ATOM 1961 C C . LEU B 1 75 ? 21.022 32.595 13.293 1.00 31.56 75 LEU B C 1
ATOM 1962 O O . LEU B 1 75 ? 20.745 31.481 12.790 1.00 29.58 75 LEU B O 1
ATOM 1967 N N . CYS B 1 76 ? 22.260 33.020 13.470 1.00 32.73 76 CYS B N 1
ATOM 1968 C CA . CYS B 1 76 ? 23.397 32.190 13.107 1.00 31.91 76 CYS B CA 1
ATOM 1969 C C . CYS B 1 76 ? 24.588 32.762 13.838 1.00 32.80 76 CYS B C 1
ATOM 1970 O O . CYS B 1 76 ? 24.716 33.982 13.954 1.00 36.17 76 CYS B O 1
ATOM 1973 N N . PRO B 1 77 ? 25.443 31.896 14.365 1.00 32.95 77 PRO B N 1
ATOM 1974 C CA . PRO B 1 77 ? 25.363 30.437 14.438 1.00 30.39 77 PRO B CA 1
ATOM 1975 C C . PRO B 1 77 ? 24.319 29.945 15.477 1.00 34.12 77 PRO B C 1
ATOM 1976 O O . PRO B 1 77 ? 24.284 30.424 16.621 1.00 33.96 77 PRO B O 1
ATOM 1980 N N . ALA B 1 78 ? 23.455 29.027 15.060 1.00 32.25 78 ALA B N 1
ATOM 1981 C CA . ALA B 1 78 ? 22.325 28.567 15.884 1.00 33.46 78 ALA B CA 1
ATOM 1982 C C . ALA B 1 78 ? 21.894 27.168 15.480 1.00 32.88 78 ALA B C 1
ATOM 1983 O O . ALA B 1 78 ? 21.589 26.918 14.290 1.00 33.40 78 ALA B O 1
ATOM 1985 N N . ASP B 1 79 ? 21.933 26.257 16.459 1.00 34.42 79 ASP B N 1
ATOM 1986 C CA . ASP B 1 79 ? 21.484 24.871 16.320 1.00 34.11 79 ASP B CA 1
ATOM 1987 C C . ASP B 1 79 ? 19.951 24.801 16.543 1.00 35.84 79 ASP B C 1
ATOM 1988 O O . ASP B 1 79 ? 19.465 25.037 17.646 1.00 37.73 79 ASP B O 1
ATOM 1993 N N . VAL B 1 80 ? 19.193 24.571 15.459 1.00 32.44 80 VAL B N 1
ATOM 1994 C CA . VAL B 1 80 ? 17.736 24.519 15.550 1.00 35.11 80 VAL B CA 1
ATOM 1995 C C . VAL B 1 80 ? 17.267 23.552 16.663 1.00 37.54 80 VAL B C 1
ATOM 1996 O O . VAL B 1 80 ? 16.132 23.693 17.211 1.00 39.00 80 VAL B O 1
ATOM 2000 N N . THR B 1 81 ? 18.126 22.571 16.997 1.00 40.34 81 THR B N 1
ATOM 2001 C CA . THR B 1 81 ? 17.754 21.495 17.930 1.00 44.00 81 THR B CA 1
ATOM 2002 C C . THR B 1 81 ? 18.124 21.844 19.386 1.00 45.01 81 THR B C 1
ATOM 2003 O O . THR B 1 81 ? 17.905 21.049 20.309 1.00 48.73 81 THR B O 1
ATOM 2007 N N . ASP B 1 82 ? 18.666 23.042 19.587 1.00 42.97 82 ASP B N 1
ATOM 2008 C CA . ASP B 1 82 ? 19.030 23.511 20.930 1.00 43.99 82 ASP B CA 1
ATOM 2009 C C . ASP B 1 82 ? 17.869 24.365 21.531 1.00 44.04 82 ASP B C 1
ATOM 2010 O O . ASP B 1 82 ? 17.455 25.370 20.938 1.00 41.32 82 ASP B O 1
ATOM 2015 N N . PRO B 1 83 ? 17.369 23.985 22.736 1.00 48.55 83 PRO B N 1
ATOM 2016 C CA . PRO B 1 83 ? 16.305 24.748 23.391 1.00 49.74 83 PRO B CA 1
ATOM 2017 C C . PRO B 1 83 ? 16.446 26.287 23.270 1.00 47.57 83 PRO B C 1
ATOM 2018 O O . PRO B 1 83 ? 15.436 26.998 23.197 1.00 48.34 83 PRO B O 1
ATOM 2022 N N . ARG B 1 84 ? 17.673 26.788 23.291 1.00 45.21 84 ARG B N 1
ATOM 2023 C CA . ARG B 1 84 ? 17.885 28.230 23.390 1.00 48.20 84 ARG B CA 1
ATOM 2024 C C . ARG B 1 84 ? 17.449 28.893 22.092 1.00 44.54 84 ARG B C 1
ATOM 2025 O O . ARG B 1 84 ? 16.925 30.012 22.074 1.00 46.52 84 ARG B O 1
ATOM 2033 N N . THR B 1 85 ? 17.675 28.177 21.006 1.00 39.58 85 THR B N 1
ATOM 2034 C CA . THR B 1 85 ? 17.319 28.653 19.690 1.00 38.34 85 THR B CA 1
ATOM 2035 C C . THR B 1 85 ? 15.795 28.726 19.551 1.00 39.33 85 THR B C 1
ATOM 2036 O O . THR B 1 85 ? 15.248 29.715 19.038 1.00 40.66 85 THR B O 1
ATOM 2040 N N . SER B 1 86 ? 15.102 27.724 20.086 1.00 40.42 86 SER B N 1
ATOM 2041 C CA . SER B 1 86 ? 13.646 27.754 20.114 1.00 45.15 86 SER B CA 1
ATOM 2042 C C . SER B 1 86 ? 13.106 28.986 20.794 1.00 48.81 86 SER B C 1
ATOM 2043 O O . SER B 1 86 ? 12.241 29.655 20.255 1.00 51.52 86 SER B O 1
ATOM 2046 N N . GLN B 1 87 ? 13.628 29.308 21.980 1.00 50.65 87 GLN B N 1
ATOM 2047 C CA . GLN B 1 87 ? 13.156 30.486 22.682 1.00 56.48 87 GLN B CA 1
ATOM 2048 C C . GLN B 1 87 ? 13.432 31.747 21.880 1.00 56.17 87 GLN B C 1
ATOM 2049 O O . GLN B 1 87 ? 12.597 32.667 21.845 1.00 62.16 87 GLN B O 1
ATOM 2055 N N . ARG B 1 88 ? 14.577 31.756 21.202 1.00 52.45 88 ARG B N 1
ATOM 2056 C CA . ARG B 1 88 ? 15.006 32.904 20.404 1.00 53.75 88 ARG B CA 1
ATOM 2057 C C . ARG B 1 88 ? 14.088 33.091 19.211 1.00 53.82 88 ARG B C 1
ATOM 2058 O O . ARG B 1 88 ? 13.639 34.201 18.937 1.00 57.89 88 ARG B O 1
ATOM 2061 N N . ILE B 1 89 ? 13.806 31.979 18.529 1.00 48.90 89 ILE B N 1
ATOM 2062 C CA . ILE B 1 89 ? 12.810 31.922 17.470 1.00 49.72 89 ILE B CA 1
ATOM 2063 C C . ILE B 1 89 ? 11.491 32.559 17.917 1.00 56.94 89 ILE B C 1
ATOM 2064 O O . ILE B 1 89 ? 11.033 33.514 17.311 1.00 60.92 89 ILE B O 1
ATOM 2069 N N . LEU B 1 90 ? 10.946 32.067 19.022 1.00 47.37 90 LEU B N 1
ATOM 2070 C CA . LEU B 1 90 ? 9.675 32.573 19.552 1.00 49.74 90 LEU B CA 1
ATOM 2071 C C . LEU B 1 90 ? 9.716 34.080 19.854 1.00 52.21 90 LEU B C 1
ATOM 2072 O O . LEU B 1 90 ? 8.751 34.803 19.568 1.00 52.46 90 LEU B O 1
ATOM 2077 N N . GLU B 1 91 ? 10.831 34.548 20.433 1.00 53.72 91 GLU B N 1
ATOM 2078 C CA . GLU B 1 91 ? 11.011 35.983 20.714 1.00 55.78 91 GLU B CA 1
ATOM 2079 C C . GLU B 1 91 ? 11.053 36.866 19.457 1.00 53.44 91 GLU B C 1
ATOM 2080 O O . GLU B 1 91 ? 10.653 38.021 19.504 1.00 55.13 91 GLU B O 1
ATOM 2086 N N . VAL B 1 92 ? 11.491 36.300 18.333 1.00 49.11 92 VAL B N 1
ATOM 2087 C CA . VAL B 1 92 ? 11.764 37.069 17.116 1.00 47.76 92 VAL B CA 1
ATOM 2088 C C . VAL B 1 92 ? 10.525 37.093 16.190 1.00 46.16 92 VAL B C 1
ATOM 2089 O O . VAL B 1 92 ? 10.225 38.114 15.551 1.00 46.16 92 VAL B O 1
ATOM 2093 N N . LEU B 1 93 ? 9.799 35.985 16.150 1.00 42.93 93 LEU B N 1
ATOM 2094 C CA . LEU B 1 93 ? 8.618 35.885 15.263 1.00 41.91 93 LEU B CA 1
ATOM 2095 C C . LEU B 1 93 ? 7.494 36.805 15.775 1.00 43.30 93 LEU B C 1
ATOM 2096 O O . LEU B 1 93 ? 7.217 36.832 16.983 1.00 45.96 93 LEU B O 1
ATOM 2101 N N . PRO B 1 94 ? 6.856 37.569 14.858 1.00 43.56 94 PRO B N 1
ATOM 2102 C CA . PRO B 1 94 ? 5.577 38.216 15.171 1.00 45.31 94 PRO B CA 1
ATOM 2103 C C . PRO B 1 94 ? 4.611 37.242 15.829 1.00 45.69 94 PRO B C 1
ATOM 2104 O O . PRO B 1 94 ? 4.423 36.103 15.332 1.00 44.86 94 PRO B O 1
ATOM 2108 N N . GLY B 1 95 ? 3.997 37.686 16.931 1.00 47.39 95 GLY B N 1
ATOM 2109 C CA . GLY B 1 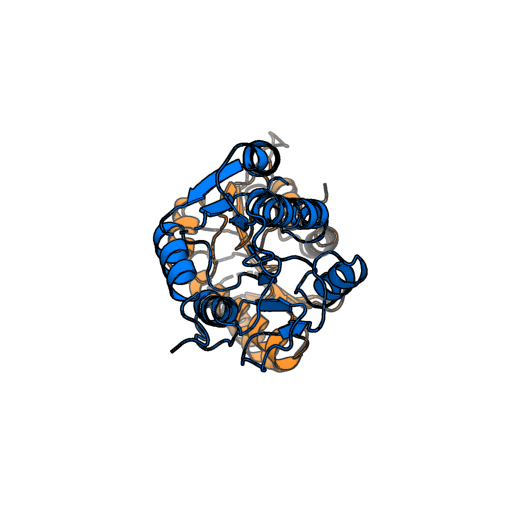95 ? 3.021 36.882 17.653 1.00 47.77 95 GLY B CA 1
ATOM 2110 C C . GLY B 1 95 ? 3.549 35.569 18.208 1.00 46.91 95 GLY B C 1
ATOM 2111 O O . GLY B 1 95 ? 2.762 34.667 18.545 1.00 46.26 95 GLY B O 1
ATOM 2112 N N . ARG B 1 96 ? 4.878 35.464 18.304 1.00 45.94 96 ARG B N 1
ATOM 2113 C CA . ARG B 1 96 ? 5.568 34.257 18.779 1.00 46.54 96 ARG B CA 1
ATOM 2114 C C . ARG B 1 96 ? 5.184 32.970 18.053 1.00 43.51 96 ARG B C 1
ATOM 2115 O O . ARG B 1 96 ? 5.265 31.878 18.628 1.00 44.99 96 ARG B O 1
ATOM 2123 N N . ARG B 1 97 ? 4.787 33.077 16.794 1.00 41.60 97 ARG B N 1
ATOM 2124 C CA . ARG B 1 97 ? 4.343 31.885 16.059 1.00 38.68 97 ARG B CA 1
ATOM 2125 C C . ARG B 1 97 ? 4.739 31.965 14.584 1.00 37.21 97 ARG B C 1
ATOM 2126 O O . ARG B 1 97 ? 4.918 33.075 13.994 1.00 37.27 97 ARG B O 1
ATOM 2134 N N . ALA B 1 98 ? 4.931 30.804 13.987 1.00 35.36 98 ALA B N 1
ATOM 2135 C CA . ALA B 1 98 ? 5.152 30.743 12.519 1.00 33.35 98 ALA B CA 1
ATOM 2136 C C . ALA B 1 98 ? 3.900 30.194 11.893 1.00 34.39 98 ALA B C 1
ATOM 2137 O O . ALA B 1 98 ? 3.176 29.409 12.521 1.00 36.81 98 ALA B O 1
ATOM 2139 N N . ASP B 1 99 ? 3.624 30.645 10.672 1.00 31.76 99 ASP B N 1
ATOM 2140 C CA . ASP B 1 99 ? 2.558 30.058 9.812 1.00 33.39 99 ASP B CA 1
ATOM 2141 C C . ASP B 1 99 ? 3.089 28.962 8.905 1.00 32.49 99 ASP B C 1
ATOM 2142 O O . ASP B 1 99 ? 2.332 28.127 8.421 1.00 30.89 99 ASP B O 1
ATOM 2147 N N . VAL B 1 100 ? 4.409 29.004 8.631 1.00 30.12 100 VAL B N 1
ATOM 2148 C CA . VAL B 1 100 ? 5.028 28.009 7.768 1.00 30.22 100 VAL B CA 1
ATOM 2149 C C . VAL B 1 100 ? 6.409 27.687 8.312 1.00 28.79 100 VAL B C 1
ATOM 2150 O O . VAL B 1 100 ? 7.187 28.584 8.583 1.00 29.58 100 VAL B O 1
ATOM 2154 N N . ILE B 1 101 ? 6.693 26.421 8.522 1.00 28.58 101 ILE B N 1
ATOM 2155 C CA . ILE B 1 101 ? 8.058 26.031 8.861 1.00 27.03 101 ILE B CA 1
ATOM 2156 C C . ILE B 1 101 ? 8.611 25.338 7.620 1.00 27.91 101 ILE B C 1
ATOM 2157 O O . ILE B 1 101 ? 8.029 24.330 7.152 1.00 28.78 101 ILE B O 1
ATOM 2162 N N . LEU B 1 102 ? 9.724 25.871 7.106 1.00 26.80 102 LEU B N 1
ATOM 2163 C CA . LEU B 1 102 ? 10.481 25.208 6.012 1.00 27.06 102 LEU B CA 1
ATOM 2164 C C . LEU B 1 102 ? 11.734 24.613 6.631 1.00 26.30 102 LEU B C 1
ATOM 2165 O O . LEU B 1 102 ? 12.343 25.208 7.540 1.00 26.95 102 LEU B O 1
ATOM 2170 N N . SER B 1 103 ? 12.109 23.427 6.187 1.00 25.25 103 SER B N 1
ATOM 2171 C CA . SER B 1 103 ? 13.401 22.903 6.622 1.00 25.22 103 SER B CA 1
ATOM 2172 C C . SER B 1 103 ? 14.135 22.243 5.517 1.00 23.40 103 SER B C 1
ATOM 2173 O O . SER B 1 103 ? 13.638 21.250 4.925 1.00 24.68 103 SER B O 1
ATOM 2176 N N . ASP B 1 104 ? 15.360 22.728 5.278 1.00 23.09 104 ASP B N 1
ATOM 2177 C CA . ASP B 1 104 ? 16.268 22.054 4.327 1.00 25.35 104 ASP B CA 1
ATOM 2178 C C . ASP B 1 104 ? 17.549 21.625 5.049 1.00 24.45 104 ASP B C 1
ATOM 2179 O O . ASP B 1 104 ? 18.598 21.535 4.450 1.00 25.61 104 ASP B O 1
ATOM 2184 N N . MET B 1 105 ? 17.452 21.394 6.365 1.00 25.33 105 MET B N 1
ATOM 2185 C CA . MET B 1 105 ? 18.595 20.998 7.160 1.00 24.53 105 MET B CA 1
ATOM 2186 C C . MET B 1 105 ? 19.091 19.623 6.724 1.00 25.25 105 MET B C 1
ATOM 2187 O O . MET B 1 105 ? 18.297 18.790 6.302 1.00 27.24 105 MET B O 1
ATOM 2192 N N . ALA B 1 106 ? 20.395 19.406 6.807 1.00 24.60 106 ALA B N 1
ATOM 2193 C CA . ALA B 1 106 ? 20.954 18.072 6.547 1.00 27.63 106 ALA B CA 1
ATOM 2194 C C . ALA B 1 106 ? 22.221 17.947 7.361 1.00 26.93 106 ALA B C 1
ATOM 2195 O O . ALA B 1 106 ? 22.945 18.953 7.578 1.00 26.69 106 ALA B O 1
ATOM 2197 N N . PRO B 1 107 ? 22.494 16.731 7.840 1.00 26.98 107 PRO B N 1
ATOM 2198 C CA . PRO B 1 107 ? 23.748 16.484 8.536 1.00 26.92 107 PRO B CA 1
ATOM 2199 C C . PRO B 1 107 ? 24.885 16.507 7.583 1.00 27.18 107 PRO B C 1
ATOM 2200 O O . PRO B 1 107 ? 24.690 16.408 6.342 1.00 25.96 107 PRO B O 1
ATOM 2204 N N . ASN B 1 108 ? 26.094 16.543 8.143 1.00 26.97 108 ASN B N 1
ATOM 2205 C CA . ASN B 1 108 ? 27.297 16.334 7.345 1.00 26.49 108 ASN B CA 1
ATOM 2206 C C . ASN B 1 108 ? 27.271 14.943 6.740 1.00 27.37 108 ASN B C 1
ATOM 2207 O O . ASN B 1 108 ? 27.081 13.974 7.443 1.00 29.56 108 ASN B O 1
ATOM 2212 N N . ALA B 1 109 ? 27.497 14.843 5.440 1.00 34.24 109 ALA B N 1
ATOM 2213 C CA . ALA B 1 109 ? 27.539 13.539 4.774 1.00 34.23 109 ALA B CA 1
ATOM 2214 C C . ALA B 1 109 ? 28.780 12.785 5.174 1.00 35.59 109 ALA B C 1
ATOM 2215 O O . ALA B 1 109 ? 29.874 13.367 5.210 1.00 36.07 109 ALA B O 1
ATOM 2217 N N . THR B 1 110 ? 28.636 11.477 5.407 1.00 34.47 110 THR B N 1
ATOM 2218 C CA . THR B 1 110 ? 29.778 10.648 5.848 1.00 36.17 110 THR B CA 1
ATOM 2219 C C . THR B 1 110 ? 30.143 9.518 4.886 1.00 36.46 110 THR B C 1
ATOM 2220 O O . THR B 1 110 ? 31.212 8.906 5.031 1.00 39.03 110 THR B O 1
ATOM 2224 N N . GLY B 1 111 ? 29.237 9.218 3.949 1.00 34.67 111 GLY B N 1
ATOM 2225 C CA . GLY B 1 111 ? 29.363 8.054 3.070 1.00 34.57 111 GLY B CA 1
ATOM 2226 C C . GLY B 1 111 ? 28.700 6.820 3.670 1.00 33.21 111 GLY B C 1
ATOM 2227 O O . GLY B 1 111 ? 28.650 5.772 3.047 1.00 34.87 111 GLY B O 1
ATOM 2228 N N . PHE B 1 112 ? 28.238 6.929 4.910 1.00 32.66 112 PHE B N 1
ATOM 2229 C CA . PHE B 1 112 ? 27.483 5.827 5.525 1.00 32.15 112 PHE B CA 1
ATOM 2230 C C . PHE B 1 112 ? 26.030 6.141 5.300 1.00 30.96 112 PHE B C 1
ATOM 2231 O O . PHE B 1 112 ? 25.501 7.089 5.855 1.00 30.92 112 PHE B O 1
ATOM 2239 N N . ARG B 1 113 ? 25.404 5.411 4.395 1.00 32.34 113 ARG B N 1
ATOM 2240 C CA . ARG B 1 113 ? 24.158 5.910 3.792 1.00 32.55 113 ARG B CA 1
ATOM 2241 C C . ARG B 1 113 ? 22.944 5.830 4.753 1.00 32.62 113 ARG B C 1
ATOM 2242 O O . ARG B 1 113 ? 22.256 6.826 4.984 1.00 32.47 113 ARG B O 1
ATOM 2250 N N . ASP B 1 114 ? 22.720 4.657 5.344 1.00 31.38 114 ASP B N 1
ATOM 2251 C CA . ASP B 1 114 ? 21.652 4.478 6.323 1.00 32.06 114 ASP B CA 1
ATOM 2252 C C . ASP B 1 114 ? 21.866 5.460 7.484 1.00 31.71 114 ASP B C 1
ATOM 2253 O O . ASP B 1 114 ? 20.916 6.114 7.947 1.00 32.57 114 ASP B O 1
ATOM 2258 N N . LEU B 1 115 ? 23.111 5.607 7.921 1.00 30.15 115 LEU B N 1
ATOM 2259 C CA . LEU B 1 115 ? 23.390 6.447 9.077 1.00 30.84 115 LEU B CA 1
ATOM 2260 C C . LEU B 1 115 ? 23.058 7.918 8.785 1.00 31.07 115 LEU B C 1
ATOM 2261 O O . LEU B 1 115 ? 22.389 8.605 9.596 1.00 30.11 115 LEU B O 1
ATOM 2266 N N . ASP B 1 116 ? 23.510 8.400 7.625 1.00 29.46 116 ASP B N 1
ATOM 2267 C CA . ASP B 1 116 ? 23.197 9.797 7.192 1.00 30.63 116 ASP B CA 1
ATOM 2268 C C . ASP B 1 116 ? 21.682 9.953 7.037 1.00 30.39 116 ASP B C 1
ATOM 2269 O O . ASP B 1 116 ? 21.111 10.945 7.494 1.00 30.84 116 ASP B O 1
ATOM 2274 N N . HIS B 1 117 ? 21.018 8.944 6.459 1.00 30.98 117 HIS B N 1
ATOM 2275 C CA . HIS B 1 117 ? 19.554 9.052 6.216 1.00 31.70 117 HIS B CA 1
ATOM 2276 C C . HIS B 1 117 ? 18.830 9.106 7.554 1.00 32.24 117 HIS B C 1
ATOM 2277 O O . HIS B 1 117 ? 17.918 9.901 7.765 1.00 30.88 117 HIS B O 1
ATOM 2284 N N . ASP B 1 118 ? 19.220 8.237 8.453 1.00 31.30 118 ASP B N 1
ATOM 2285 C CA . ASP B 1 118 ? 18.561 8.154 9.739 1.00 32.06 118 ASP B CA 1
ATOM 2286 C C . ASP B 1 118 ? 18.811 9.425 10.537 1.00 30.45 118 ASP B C 1
ATOM 2287 O O . ASP B 1 118 ? 17.967 9.849 11.305 1.00 32.58 118 ASP B O 1
ATOM 2292 N N . ARG B 1 119 ? 20.016 9.981 10.420 1.00 31.08 119 ARG B N 1
ATOM 2293 C CA . ARG B 1 119 ? 20.339 11.185 11.154 1.00 29.29 119 ARG B CA 1
ATOM 2294 C C . ARG B 1 119 ? 19.441 12.351 10.652 1.00 29.62 119 ARG B C 1
ATOM 2295 O O . ARG B 1 119 ? 18.977 13.185 11.426 1.00 29.58 119 ARG B O 1
ATOM 2303 N N . LEU B 1 120 ? 19.207 12.377 9.350 1.00 29.55 120 LEU B N 1
ATOM 2304 C CA . LEU B 1 120 ? 18.321 13.377 8.772 1.00 29.41 120 LEU B CA 1
ATOM 2305 C C . LEU B 1 120 ? 16.904 13.200 9.280 1.00 29.46 120 LEU B C 1
ATOM 2306 O O . LEU B 1 120 ? 16.272 14.144 9.755 1.00 29.59 120 LEU B O 1
ATOM 2311 N N . ILE B 1 121 ? 16.392 11.978 9.222 1.00 29.79 121 ILE B N 1
ATOM 2312 C CA . ILE B 1 121 ? 15.067 11.710 9.791 1.00 30.36 121 ILE B CA 1
ATOM 2313 C C . ILE B 1 121 ? 15.001 12.150 11.268 1.00 31.65 121 ILE B C 1
ATOM 2314 O O . ILE B 1 121 ? 14.021 12.724 11.691 1.00 31.60 121 ILE B O 1
ATOM 2319 N N . SER B 1 122 ? 16.019 11.821 12.061 1.00 31.71 122 SER B N 1
ATOM 2320 C CA . SER B 1 122 ? 16.011 12.214 13.480 1.00 33.96 122 SER B CA 1
ATOM 2321 C C . SER B 1 122 ? 15.914 13.747 13.595 1.00 34.51 122 SER B C 1
ATOM 2322 O O . SER B 1 122 ? 15.210 14.269 14.468 1.00 36.05 122 SER B O 1
ATOM 2325 N N . LEU B 1 123 ? 16.603 14.450 12.695 1.00 33.53 123 LEU B N 1
ATOM 2326 C CA . LEU B 1 123 ? 16.609 15.904 12.719 1.00 34.04 123 LEU B CA 1
ATOM 2327 C C . LEU B 1 123 ? 15.188 16.425 12.509 1.00 33.64 123 LEU B C 1
ATOM 2328 O O . LEU B 1 123 ? 14.746 17.344 13.198 1.00 35.05 123 LEU B O 1
ATOM 2333 N N . CYS B 1 124 ? 14.521 15.870 11.507 1.00 32.53 124 CYS B N 1
ATOM 2334 C CA . CYS B 1 124 ? 13.105 16.250 11.187 1.00 32.95 124 CYS B CA 1
ATOM 2335 C C . CYS B 1 124 ? 12.213 15.955 12.367 1.00 33.59 124 CYS B C 1
ATOM 2336 O O . CYS B 1 124 ? 11.372 16.780 12.726 1.00 34.96 124 CYS B O 1
ATOM 2339 N N . LEU B 1 125 ? 12.390 14.772 12.983 1.00 33.68 125 LEU B N 1
ATOM 2340 C CA . LEU B 1 125 ? 11.561 14.397 14.144 1.00 35.23 125 LEU B CA 1
ATOM 2341 C C . LEU B 1 125 ? 11.764 15.356 15.325 1.00 35.13 125 LEU B C 1
ATOM 2342 O O . LEU B 1 125 ? 10.820 15.710 16.024 1.00 37.57 125 LEU B O 1
ATOM 2347 N N . THR B 1 126 ? 13.009 15.777 15.544 1.00 35.93 126 THR B N 1
ATOM 2348 C CA . THR B 1 126 ? 13.314 16.729 16.602 1.00 36.14 126 THR B CA 1
ATOM 2349 C C . THR B 1 126 ? 12.663 18.066 16.317 1.00 34.60 126 THR B C 1
ATOM 2350 O O . THR B 1 126 ? 12.114 18.706 17.222 1.00 34.48 126 THR B O 1
ATOM 2354 N N . LEU B 1 127 ? 12.738 18.513 15.057 1.00 32.40 127 LEU B N 1
ATOM 2355 C CA . LEU B 1 127 ? 12.104 19.762 14.677 1.00 31.43 127 LEU B CA 1
ATOM 2356 C C . LEU B 1 127 ? 10.586 19.630 14.845 1.00 32.02 127 LEU B C 1
ATOM 2357 O O . LEU B 1 127 ? 9.934 20.570 15.270 1.00 33.26 127 LEU B O 1
ATOM 2362 N N . LEU B 1 128 ? 10.034 18.474 14.515 1.00 32.21 128 LEU B N 1
ATOM 2363 C CA . LEU B 1 128 ? 8.556 18.269 14.650 1.00 34.52 128 LEU B 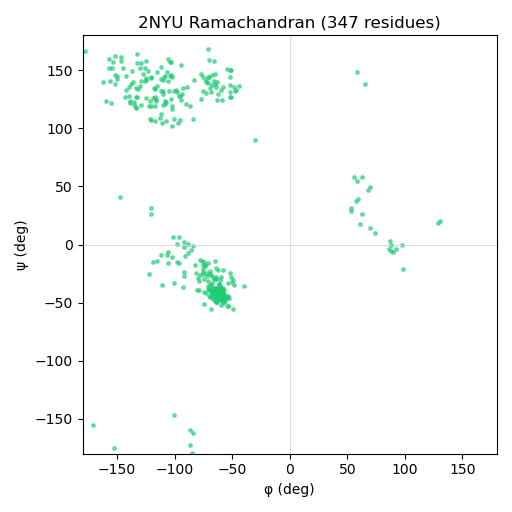CA 1
ATOM 2364 C C . LEU B 1 128 ? 8.151 18.331 16.117 1.00 37.32 128 LEU B C 1
ATOM 2365 O O . LEU B 1 128 ? 6.998 18.708 16.459 1.00 39.39 128 LEU B O 1
ATOM 2370 N N . SER B 1 129 ? 9.084 17.929 16.976 1.00 38.98 129 SER B N 1
ATOM 2371 C CA . SER B 1 129 ? 8.805 17.797 18.413 1.00 42.60 129 SER B CA 1
ATOM 2372 C C . SER B 1 129 ? 8.662 19.176 19.052 1.00 44.46 129 SER B C 1
ATOM 2373 O O . SER B 1 129 ? 7.974 19.336 20.088 1.00 46.03 129 SER B O 1
ATOM 2376 N N . VAL B 1 130 ? 9.324 20.162 18.457 1.00 42.86 130 VAL B N 1
ATOM 2377 C CA . VAL B 1 130 ? 9.233 21.539 18.924 1.00 44.68 130 VAL B CA 1
ATOM 2378 C C . VAL B 1 130 ? 8.230 22.366 18.127 1.00 44.79 130 VAL B C 1
ATOM 2379 O O . VAL B 1 130 ? 8.002 23.561 18.414 1.00 45.44 130 VAL B O 1
ATOM 2383 N N . THR B 1 131 ? 7.586 21.730 17.150 1.00 44.16 131 THR B N 1
ATOM 2384 C CA . THR B 1 131 ? 6.603 22.411 16.353 1.00 43.43 131 THR B CA 1
ATOM 2385 C C . THR B 1 131 ? 5.289 22.797 17.148 1.00 44.67 131 THR B C 1
ATOM 2386 O O . THR B 1 131 ? 4.802 23.916 16.991 1.00 45.14 131 THR B O 1
ATOM 2390 N N . PRO B 1 132 ? 4.787 21.912 18.060 1.00 46.55 132 PRO B N 1
ATOM 2391 C CA . PRO B 1 132 ? 3.638 22.330 18.892 1.00 48.63 132 PRO B CA 1
ATOM 2392 C C . PRO B 1 132 ? 3.836 23.697 19.559 1.00 48.38 132 PRO B C 1
ATOM 2393 O O . PRO B 1 132 ? 2.872 24.420 19.805 1.00 49.06 132 PRO B O 1
ATOM 2397 N N . ASP B 1 133 ? 5.083 24.032 19.862 1.00 49.28 133 ASP B N 1
ATOM 2398 C CA . ASP B 1 133 ? 5.426 25.298 20.495 1.00 50.59 133 ASP B CA 1
ATOM 2399 C C . ASP B 1 133 ? 5.426 26.461 19.498 1.00 47.11 133 ASP B C 1
ATOM 2400 O O . ASP B 1 133 ? 5.323 27.617 19.875 1.00 46.94 133 ASP B O 1
ATOM 2405 N N . ILE B 1 134 ? 5.659 26.171 18.229 1.00 44.87 134 ILE B N 1
ATOM 2406 C CA . ILE B 1 134 ? 5.967 27.265 17.338 1.00 41.95 134 ILE B CA 1
ATOM 2407 C C . ILE B 1 134 ? 5.016 27.380 16.138 1.00 39.32 134 ILE B C 1
ATOM 2408 O O . ILE B 1 134 ? 4.816 28.482 15.566 1.00 37.26 134 ILE B O 1
ATOM 2413 N N . LEU B 1 135 ? 4.406 26.268 15.752 1.00 38.05 135 LEU B N 1
ATOM 2414 C CA . LEU B 1 135 ? 3.518 26.317 14.578 1.00 35.99 135 LEU B CA 1
ATOM 2415 C C . LEU B 1 135 ? 2.062 26.651 14.931 1.00 37.17 135 LEU B C 1
ATOM 2416 O O . LEU B 1 135 ? 1.413 25.975 15.762 1.00 39.81 135 LEU B O 1
ATOM 2421 N N . GLN B 1 136 ? 1.574 27.736 14.360 1.00 34.37 136 GLN B N 1
ATOM 2422 C CA . GLN B 1 136 ? 0.122 28.040 14.441 1.00 38.58 136 GLN B CA 1
ATOM 2423 C C . GLN B 1 136 ? -0.717 26.825 13.977 1.00 40.25 136 GLN B C 1
ATOM 2424 O O . GLN B 1 136 ? -0.440 26.267 12.905 1.00 40.22 136 GLN B O 1
ATOM 2430 N N . PRO B 1 137 ? -1.744 26.413 14.762 1.00 44.29 137 PRO B N 1
ATOM 2431 C CA . PRO B 1 137 ? -2.778 25.524 14.220 1.00 47.27 137 PRO B CA 1
ATOM 2432 C C . PRO B 1 137 ? -3.224 26.000 12.818 1.00 48.11 137 PRO B C 1
ATOM 2433 O O . PRO B 1 137 ? -3.363 27.220 12.602 1.00 48.26 137 PRO B O 1
ATOM 2437 N N . GLY B 1 138 ? -3.380 25.052 11.871 1.00 48.02 138 GLY B N 1
ATOM 2438 C CA . GLY B 1 138 ? -3.682 25.367 10.447 1.00 48.08 138 GLY B CA 1
ATOM 2439 C C . GLY B 1 138 ? -2.434 25.595 9.573 1.00 45.55 138 GLY B C 1
ATOM 2440 O O . GLY B 1 138 ? -2.538 25.826 8.358 1.00 44.91 138 GLY B O 1
ATOM 2441 N N . GLY B 1 139 ? -1.267 25.496 10.199 1.00 40.01 139 GLY B N 1
ATOM 2442 C CA . GLY B 1 139 ? -0.008 25.959 9.611 1.00 39.07 139 GLY B CA 1
ATOM 2443 C C . GLY B 1 139 ? 0.591 24.899 8.719 1.00 36.53 139 GLY B C 1
ATOM 2444 O O . GLY B 1 139 ? 0.053 23.801 8.624 1.00 39.84 139 GLY B O 1
ATOM 2445 N N . THR B 1 140 ? 1.757 25.197 8.128 1.00 34.91 140 THR B N 1
ATOM 2446 C CA . THR B 1 140 ? 2.367 24.330 7.103 1.00 31.81 140 THR B CA 1
ATOM 2447 C C . THR B 1 140 ? 3.790 23.957 7.518 1.00 30.94 140 THR B C 1
ATOM 2448 O O . THR B 1 140 ? 4.450 24.736 8.187 1.00 29.73 140 THR B O 1
ATOM 2452 N N . PHE B 1 141 ? 4.179 22.718 7.220 1.00 29.14 141 PHE B N 1
ATOM 2453 C CA . PHE B 1 141 ? 5.546 22.193 7.595 1.00 29.50 141 PHE B CA 1
ATOM 2454 C C . PHE B 1 141 ? 6.080 21.494 6.330 1.00 28.40 141 PHE B C 1
ATOM 2455 O O . PHE B 1 141 ? 5.485 20.525 5.858 1.00 29.89 141 PHE B O 1
ATOM 2463 N N . LEU B 1 142 ? 7.192 21.977 5.795 1.00 28.73 142 LEU B N 1
ATOM 2464 C CA . LEU B 1 142 ? 7.843 21.353 4.630 1.00 28.44 142 LEU B CA 1
ATOM 2465 C C . LEU B 1 142 ? 9.225 20.962 5.061 1.00 27.55 142 LEU B C 1
ATOM 2466 O O . LEU B 1 142 ? 10.013 21.840 5.481 1.00 29.42 142 LEU B O 1
ATOM 2471 N N . CYS B 1 143 ? 9.540 19.672 5.009 1.00 27.37 143 CYS B N 1
ATOM 2472 C CA . CYS B 1 143 ? 10.886 19.215 5.426 1.00 30.24 143 CYS B CA 1
ATOM 2473 C C . CYS B 1 143 ? 11.599 18.312 4.417 1.00 30.91 143 CYS B C 1
ATOM 2474 O O . CYS B 1 143 ? 10.992 17.429 3.833 1.00 30.76 143 CYS B O 1
ATOM 2477 N N . LYS B 1 144 ? 12.918 18.495 4.263 1.00 30.68 144 LYS B N 1
ATOM 2478 C CA . LYS B 1 144 ? 13.663 17.688 3.337 1.00 33.81 144 LYS B CA 1
ATOM 2479 C C . LYS B 1 144 ? 14.052 16.353 4.001 1.00 36.45 144 LYS B C 1
ATOM 2480 O O . LYS B 1 144 ? 14.433 16.329 5.179 1.00 38.15 144 LYS B O 1
ATOM 2486 N N . THR B 1 145 ? 14.000 15.278 3.222 1.00 38.48 145 THR B N 1
ATOM 2487 C CA . THR B 1 145 ? 14.555 13.960 3.606 1.00 43.29 145 THR B CA 1
ATOM 2488 C C . THR B 1 145 ? 15.414 13.317 2.476 1.00 45.48 145 THR B C 1
ATOM 2489 O O . THR B 1 145 ? 15.390 13.770 1.314 1.00 42.03 145 THR B O 1
ATOM 2493 N N . TRP B 1 146 ? 16.215 12.315 2.852 1.00 38.01 146 TRP B N 1
ATOM 2494 C CA . TRP B 1 146 ? 16.761 11.352 1.887 1.00 42.47 146 TRP B CA 1
ATOM 2495 C C . TRP B 1 146 ? 16.037 10.015 1.982 1.00 44.11 146 TRP B C 1
ATOM 2496 O O . TRP B 1 146 ? 15.868 9.437 3.097 1.00 44.64 146 TRP B O 1
ATOM 2507 N N . ALA B 1 147 ? 15.651 9.514 0.808 1.00 46.3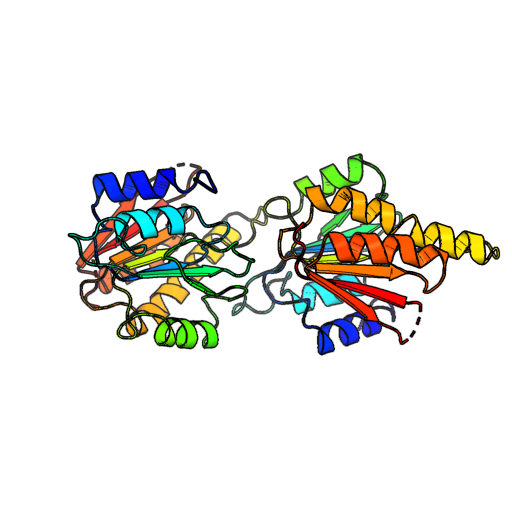7 147 ALA B N 1
ATOM 2508 C CA . ALA B 1 147 ? 14.892 8.274 0.669 1.00 49.05 147 ALA B CA 1
ATOM 2509 C C . ALA B 1 147 ? 15.480 7.146 1.510 1.00 49.62 147 ALA B C 1
ATOM 2510 O O . ALA B 1 147 ? 16.700 6.890 1.488 1.00 49.87 147 ALA B O 1
ATOM 2512 N N . GLY B 1 148 ? 14.592 6.458 2.228 1.00 50.41 148 GLY B N 1
ATOM 2513 C CA . GLY B 1 148 ? 14.993 5.461 3.228 1.00 50.52 148 GLY B CA 1
ATOM 2514 C C . GLY B 1 148 ? 13.796 4.753 3.883 1.00 50.72 148 GLY B C 1
ATOM 2515 O O . GLY B 1 148 ? 12.636 5.189 3.743 1.00 50.11 148 GLY B O 1
ATOM 2516 N N . SER B 1 149 ? 14.083 3.654 4.596 1.00 50.62 149 SER B N 1
ATOM 2517 C CA . SER B 1 149 ? 13.039 2.857 5.267 1.00 50.05 149 SER B CA 1
ATOM 2518 C C . SER B 1 149 ? 12.501 3.541 6.553 1.00 48.36 149 SER B C 1
ATOM 2519 O O . SER B 1 149 ? 11.417 3.199 7.043 1.00 48.33 149 SER B O 1
ATOM 2522 N N . GLN B 1 150 ? 13.317 4.427 7.142 1.00 45.74 150 GLN B N 1
ATOM 2523 C CA . GLN B 1 150 ? 13.023 4.993 8.448 1.00 44.71 150 GLN B CA 1
ATOM 2524 C C . GLN B 1 150 ? 12.184 6.244 8.283 1.00 44.85 150 GLN B C 1
ATOM 2525 O O . GLN B 1 150 ? 11.682 6.780 9.268 1.00 44.27 150 GLN B O 1
ATOM 2531 N N . SER B 1 151 ? 12.009 6.675 7.024 1.00 45.16 151 SER B N 1
ATOM 2532 C CA . SER B 1 151 ? 11.158 7.827 6.679 1.00 46.51 151 SER B CA 1
ATOM 2533 C C . SER B 1 151 ? 9.689 7.547 7.020 1.00 47.63 151 SER B C 1
ATOM 2534 O O . SER B 1 151 ? 8.932 8.462 7.194 1.00 47.82 151 SER B O 1
ATOM 2537 N N . ARG B 1 152 ? 9.313 6.268 7.153 1.00 50.66 152 ARG B N 1
ATOM 2538 C CA . ARG B 1 152 ? 7.945 5.916 7.543 1.00 52.09 152 ARG B CA 1
ATOM 2539 C C . ARG B 1 152 ? 7.548 6.322 8.986 1.00 52.08 152 ARG B C 1
ATOM 2540 O O . ARG B 1 152 ? 6.361 6.560 9.266 1.00 53.81 152 ARG B O 1
ATOM 2542 N N . ARG B 1 153 ? 8.509 6.402 9.899 1.00 50.55 153 ARG B N 1
ATOM 2543 C CA . ARG B 1 153 ? 8.202 6.911 11.255 1.00 50.63 153 ARG B CA 1
ATOM 2544 C C . ARG B 1 153 ? 7.923 8.438 11.206 1.00 48.97 153 ARG B C 1
ATOM 2545 O O . ARG B 1 153 ? 7.080 8.971 11.951 1.00 49.76 153 ARG B O 1
ATOM 2547 N N . LEU B 1 154 ? 8.640 9.129 10.334 1.00 46.51 154 LEU B N 1
ATOM 2548 C CA . LEU B 1 154 ? 8.391 10.545 10.141 1.00 43.90 154 LEU B CA 1
ATOM 2549 C C . LEU B 1 154 ? 6.996 10.725 9.536 1.00 45.58 154 LEU B C 1
ATOM 2550 O O . LEU B 1 154 ? 6.194 11.525 10.025 1.00 44.61 154 LEU B O 1
ATOM 2555 N N . GLN B 1 155 ? 6.708 9.948 8.499 1.00 46.09 155 GLN B N 1
ATOM 2556 C CA . GLN B 1 155 ? 5.497 10.141 7.751 1.00 47.33 155 GLN B CA 1
ATOM 2557 C C . GLN B 1 155 ? 4.279 9.935 8.642 1.00 49.23 155 GLN B C 1
ATOM 2558 O O . GLN B 1 155 ? 3.255 10.590 8.460 1.00 50.15 155 GLN B O 1
ATOM 2564 N N . ARG B 1 156 ? 4.380 9.014 9.603 1.00 51.26 156 ARG B N 1
ATOM 2565 C CA . ARG B 1 156 ? 3.205 8.646 10.407 1.00 53.69 156 ARG B CA 1
ATOM 2566 C C . ARG B 1 156 ? 2.923 9.656 11.523 1.00 53.53 156 ARG B C 1
ATOM 2567 O O . ARG B 1 156 ? 1.758 9.850 11.916 1.00 55.38 156 ARG B O 1
ATOM 2569 N N . ARG B 1 157 ? 3.972 10.323 12.011 1.00 52.35 157 ARG B N 1
ATOM 2570 C CA . ARG B 1 157 ? 3.773 11.386 13.003 1.00 52.67 157 ARG B CA 1
ATOM 2571 C C . ARG B 1 157 ? 3.161 12.630 12.350 1.00 50.44 157 ARG B C 1
ATOM 2572 O O . ARG B 1 157 ? 2.277 13.261 12.923 1.00 52.16 157 ARG B O 1
ATOM 2577 N N . LEU B 1 158 ? 3.636 12.989 11.158 1.00 47.72 158 LEU B N 1
ATOM 2578 C CA . LEU B 1 158 ? 2.995 14.079 10.404 1.00 46.70 158 LEU B CA 1
ATOM 2579 C C . LEU B 1 158 ? 1.541 13.731 10.082 1.00 48.32 158 LEU B C 1
ATOM 2580 O O . LEU B 1 158 ? 0.650 14.576 10.221 1.00 49.19 158 LEU B O 1
ATOM 2585 N N . THR B 1 159 ? 1.302 12.484 9.668 1.00 50.18 159 THR B N 1
ATOM 2586 C CA . THR B 1 159 ? -0.063 12.046 9.322 1.00 51.63 159 THR B CA 1
ATOM 2587 C C . THR B 1 159 ? -1.004 12.171 10.534 1.00 53.86 159 THR B C 1
ATOM 2588 O O . THR B 1 159 ? -2.224 12.382 10.379 1.00 54.56 159 THR B O 1
ATOM 2592 N N . GLU B 1 160 ? -0.439 12.009 11.730 1.00 53.55 160 GLU B N 1
ATOM 2593 C CA . GLU B 1 160 ? -1.214 12.112 12.981 1.00 56.07 160 GLU B CA 1
ATOM 2594 C C . GLU B 1 160 ? -1.475 13.563 13.399 1.00 55.31 160 GLU B C 1
ATOM 2595 O O . GLU B 1 160 ? -2.506 13.861 14.007 1.00 58.67 160 GLU B O 1
ATOM 2597 N N . GLU B 1 161 ? -0.546 14.452 13.062 1.00 52.70 161 GLU B N 1
ATOM 2598 C CA . GLU B 1 161 ? -0.518 15.811 13.616 1.00 51.52 161 GLU B CA 1
ATOM 2599 C C . GLU B 1 161 ? -1.051 16.883 12.659 1.00 48.62 161 GLU B C 1
ATOM 2600 O O . GLU B 1 161 ? -1.259 18.033 13.067 1.00 49.65 161 GLU B O 1
ATOM 2606 N N . PHE B 1 162 ? -1.261 16.504 11.387 1.00 48.73 162 PHE B N 1
ATOM 2607 C CA . PHE B 1 162 ? -1.713 17.432 10.320 1.00 44.11 162 PHE B CA 1
ATOM 2608 C C . PHE B 1 162 ? -2.844 16.797 9.543 1.00 44.10 162 PHE B C 1
ATOM 2609 O O . PHE B 1 162 ? -2.940 15.572 9.447 1.00 45.69 162 PHE B O 1
ATOM 2617 N N . GLN B 1 163 ? -3.653 17.622 8.920 1.00 42.20 163 GLN B N 1
ATOM 2618 C CA . GLN B 1 163 ? -4.748 17.098 8.101 1.00 43.91 163 GLN B CA 1
ATOM 2619 C C . GLN B 1 163 ? -4.260 16.414 6.809 1.00 41.77 163 GLN B C 1
ATOM 2620 O O . GLN B 1 163 ? -4.789 15.372 6.405 1.00 43.50 163 GLN B O 1
ATOM 2626 N N . ASN B 1 164 ? -3.228 16.971 6.186 1.00 37.65 164 ASN B N 1
ATOM 2627 C CA . ASN B 1 164 ? -2.794 16.446 4.903 1.00 36.62 164 ASN B CA 1
ATOM 2628 C C . ASN B 1 164 ? -1.311 16.383 4.869 1.00 34.91 164 ASN B C 1
ATOM 2629 O O . ASN B 1 164 ? -0.665 17.307 5.339 1.00 33.59 164 ASN B O 1
ATOM 2634 N N . VAL B 1 165 ? -0.792 15.285 4.323 1.00 35.70 165 VAL B N 1
ATOM 2635 C CA . VAL B 1 165 ? 0.663 15.067 4.152 1.00 34.47 165 VAL B CA 1
ATOM 2636 C C . VAL B 1 165 ? 0.941 14.583 2.719 1.00 35.10 165 VAL B C 1
ATOM 2637 O O . VAL B 1 165 ? 0.345 13.604 2.264 1.00 39.07 165 VAL B O 1
ATOM 2641 N N . ARG B 1 166 ? 1.846 15.271 2.024 1.00 33.21 166 ARG B N 1
ATOM 2642 C CA . ARG B 1 166 ? 2.228 14.964 0.652 1.00 32.73 166 ARG B CA 1
ATOM 2643 C C . ARG B 1 166 ? 3.703 14.540 0.649 1.00 35.47 166 ARG B C 1
ATOM 2644 O O . ARG B 1 166 ? 4.463 15.021 1.453 1.00 34.49 166 ARG B O 1
ATOM 2652 N N . ILE B 1 167 ? 4.063 13.647 -0.284 1.00 38.38 167 ILE B N 1
ATOM 2653 C CA . ILE B 1 167 ? 5.449 13.303 -0.530 1.00 40.82 167 ILE B CA 1
ATOM 2654 C C . ILE B 1 167 ? 5.860 13.874 -1.884 1.00 41.89 167 ILE B C 1
ATOM 2655 O O . ILE B 1 167 ? 5.248 13.551 -2.936 1.00 44.29 167 ILE B O 1
ATOM 2660 N N . ILE B 1 168 ? 6.865 14.737 -1.877 1.00 39.66 168 ILE B N 1
ATOM 2661 C CA . ILE B 1 168 ? 7.350 15.360 -3.111 1.00 42.29 168 ILE B CA 1
ATOM 2662 C C . ILE B 1 168 ? 8.758 14.851 -3.533 1.00 44.06 168 ILE B C 1
ATOM 2663 O O . ILE B 1 168 ? 9.675 14.791 -2.705 1.00 41.20 168 ILE B O 1
ATOM 2668 N N . LYS B 1 169 ? 8.918 14.486 -4.817 1.00 48.26 169 LYS B N 1
ATOM 2669 C CA . LYS B 1 169 ? 10.229 14.055 -5.357 1.00 52.41 169 LYS B CA 1
ATOM 2670 C C . LYS B 1 169 ? 10.850 15.137 -6.237 1.00 55.49 169 LYS B C 1
ATOM 2671 O O . LYS B 1 169 ? 11.485 16.073 -5.726 1.00 56.00 169 LYS B O 1
ATOM 2673 N N . SER B 1 177 ? 19.834 15.175 -8.002 1.00 88.06 177 SER B N 1
ATOM 2674 C CA . SER B 1 177 ? 19.226 15.218 -6.674 1.00 82.50 177 SER B CA 1
ATOM 2675 C C . SER B 1 177 ? 18.314 14.008 -6.406 1.00 79.25 177 SER B C 1
ATOM 2676 O O . SER B 1 177 ? 17.715 13.441 -7.339 1.00 80.17 177 SER B O 1
ATOM 2679 N N . SER B 1 178 ? 18.250 13.606 -5.132 1.00 75.33 178 SER B N 1
ATOM 2680 C CA . SER B 1 178 ? 17.357 12.535 -4.667 1.00 71.76 178 SER B CA 1
ATOM 2681 C C . SER B 1 178 ? 16.898 12.821 -3.232 1.00 66.45 178 SER B C 1
ATOM 2682 O O . SER B 1 178 ? 16.807 11.926 -2.370 1.00 65.52 178 SER B O 1
ATOM 2685 N N . GLU B 1 179 ? 16.610 14.087 -2.989 1.00 63.17 179 GLU B N 1
ATOM 2686 C CA . GLU B 1 179 ? 15.835 14.467 -1.853 1.00 57.31 179 GLU B CA 1
ATOM 2687 C C . GLU B 1 179 ? 14.379 14.022 -2.043 1.00 53.22 179 GLU B C 1
ATOM 2688 O O . GLU B 1 179 ? 13.930 13.735 -3.153 1.00 53.67 179 GLU B O 1
ATOM 2694 N N . VAL B 1 180 ? 13.688 13.923 -0.927 1.00 47.72 180 VAL B N 1
ATOM 2695 C CA . VAL B 1 180 ? 12.256 13.730 -0.875 1.00 43.09 180 VAL B CA 1
ATOM 2696 C C . VAL B 1 180 ? 11.826 14.743 0.155 1.00 39.43 180 VAL B C 1
ATOM 2697 O O . VAL B 1 180 ? 12.519 14.900 1.156 1.00 37.61 180 VAL B O 1
ATOM 2701 N N . TYR B 1 181 ? 10.755 15.509 -0.112 1.00 36.39 181 TYR B N 1
ATOM 2702 C CA . TYR B 1 181 ? 10.238 16.425 0.883 1.00 35.48 181 TYR B CA 1
ATOM 2703 C C . TYR B 1 181 ? 8.941 15.903 1.371 1.00 34.53 181 TYR B C 1
ATOM 2704 O O . TYR B 1 181 ? 8.149 15.374 0.575 1.00 34.61 181 TYR B O 1
ATOM 2713 N N . PHE B 1 182 ? 8.677 16.089 2.661 1.00 33.03 182 PHE B N 1
ATOM 2714 C CA . PHE B 1 182 ? 7.307 15.950 3.166 1.00 31.45 182 PHE B CA 1
ATOM 2715 C C . PHE B 1 182 ? 6.689 17.333 3.294 1.00 30.77 182 PHE B C 1
ATOM 2716 O O . PHE B 1 182 ? 7.304 18.277 3.839 1.00 31.19 182 PHE B O 1
ATOM 2724 N N . LEU B 1 183 ? 5.467 17.458 2.798 1.00 30.53 183 LEU B N 1
ATOM 2725 C CA . LEU B 1 183 ? 4.745 18.706 2.865 1.00 29.60 183 LEU B CA 1
ATOM 2726 C C . LEU B 1 183 ? 3.452 18.470 3.631 1.00 30.85 183 LEU B C 1
ATOM 2727 O O . LEU B 1 183 ? 2.571 17.783 3.158 1.00 32.27 183 LEU B O 1
ATOM 2732 N N . ALA B 1 184 ? 3.390 18.983 4.864 1.00 30.11 184 ALA B N 1
ATOM 2733 C CA . ALA B 1 184 ? 2.263 18.725 5.746 1.00 31.22 184 ALA B CA 1
ATOM 2734 C C . ALA B 1 184 ? 1.502 20.005 5.931 1.00 30.60 184 ALA B C 1
ATOM 2735 O O . ALA B 1 184 ? 2.080 21.043 6.120 1.00 30.69 184 ALA B O 1
ATOM 2737 N N . THR B 1 185 ? 0.178 19.958 5.781 1.00 32.63 185 THR B N 1
ATOM 2738 C CA . THR B 1 185 ? -0.583 21.213 5.801 1.00 30.68 185 THR B CA 1
ATOM 2739 C C . THR B 1 185 ? -1.764 21.056 6.729 1.00 33.42 185 THR B C 1
ATOM 2740 O O . THR B 1 185 ? -2.216 19.930 6.995 1.00 34.53 185 THR B O 1
ATOM 2744 N N B GLN B 1 186 ? -2.252 22.172 7.253 0.38 33.43 186 GLN B N 1
ATOM 2745 N N C GLN B 1 186 ? -2.268 22.195 7.186 0.62 34.01 186 GLN B N 1
ATOM 2746 C CA B GLN B 1 186 ? -3.391 22.158 8.183 0.38 35.79 186 GLN B CA 1
ATOM 2747 C CA C GLN B 1 186 ? -3.345 22.275 8.193 0.62 37.47 186 GLN B CA 1
ATOM 2748 C C B GLN B 1 186 ? -3.019 21.466 9.502 0.38 36.44 186 GLN B C 1
ATOM 2749 C C C GLN B 1 186 ? -3.009 21.489 9.469 0.62 37.38 186 GLN B C 1
ATOM 2750 O O B GLN B 1 186 ? -3.633 20.464 9.887 0.38 37.60 186 GLN B O 1
ATOM 2751 O O C GLN B 1 186 ? -3.603 20.438 9.762 0.62 37.98 186 GLN B O 1
ATOM 2762 N N . TYR B 1 187 ? -1.970 21.978 10.152 1.00 36.05 187 TYR B N 1
ATOM 2763 C CA . TYR B 1 187 ? -1.553 21.495 11.490 1.00 36.81 187 TYR B CA 1
ATOM 2764 C C . TYR B 1 187 ? -2.719 21.482 12.495 1.00 41.11 187 TYR B C 1
ATOM 2765 O O . TYR B 1 187 ? -3.417 22.461 12.612 1.00 40.19 187 TYR B O 1
ATOM 2774 N N . HIS B 1 188 ? -2.922 20.369 13.206 1.00 43.62 188 HIS B N 1
ATOM 2775 C CA . HIS B 1 188 ? -4.101 20.241 14.111 1.00 49.19 188 HIS B CA 1
ATOM 2776 C C . HIS B 1 188 ? -3.934 21.180 15.323 1.00 51.67 188 HIS B C 1
ATOM 2777 O O . HIS B 1 188 ? -4.850 21.895 15.685 1.00 55.32 188 HIS B O 1
ATOM 2784 N N . GLY B 1 189 ? -2.759 21.200 15.921 1.00 51.64 189 GLY B N 1
ATOM 2785 C CA . GLY B 1 189 ? -1.751 20.166 15.761 1.00 51.37 189 GLY B CA 1
ATOM 2786 C C . GLY B 1 189 ? -1.474 19.596 17.141 1.00 54.97 189 GLY B C 1
ATOM 2787 O O . GLY B 1 189 ? -2.376 19.582 17.980 1.00 59.39 189 GLY B O 1
#

CATH classification: 3.40.50.150

Radius of gyration: 22.51 Å; Cα contacts (8 Å, |Δi|>4): 798; chains: 2; bounding box: 74×45×36 Å

Secondary structure (DSSP, 8-state):
--SSTHHHHHHHHHHHH----TT-EEEEET--S-HHHHHHHHHTTTT---TTS---EEEEE-SS-----TT-EEE-S--TTSHHHHHHHHHHSGGG-EEEEEE---PPP-S-HHHHHHHHHHHHHHHHHHHHHHEEEEEEEEEEE--SGGGHHHHHHHHHHEEEEEEE---EEEEEEEE--/--SSTHHHHHHHHHHHH----TT-EEEEET--S-HHHHHHHHHHTTT--STTS---EEEEE-SS-----TTEEEE-S--TTSHHHHHHHHHHSGGG-EEEEEE---PPP-S-HHHHHHHHHHHHHHHHHTHHHHEEEEEEEEEEEE--STHHHHHHHHHHHEEEEEEE---EEEEEEEEE--

Organism: Homo sapiens (NCBI:txid9606)

InterPro domains:
  IPR002877 Ribosomal RNA methyltransferase, FtsJ domain [PF01728] (52-236)
  IPR015507 Ribosomal RNA large subunit methyltransferase E [MF_01547] (36-238)
  IPR015507 Ribosomal RNA large subunit methyltransferase E [PIRSF005461] (22-244)
  IPR029063 S-adenosyl-L-methionine-dependent methyltransferase superfamily [G3DSA:3.40.50.150] (51-246)
  IPR029063 S-adenosyl-L-methionine-dependent methyltransferase superfamily [SSF53335] (52-238)
  IPR050082 Ribosomal RNA large subunit methyltransferase RlmE [PTHR10920] (34-239)

Solvent-accessible surface area: 16973 Å² total; per-residue (Å²): 144,58,81,33,194,28,0,122,58,0,44,74,3,16,137,111,50,136,7,10,90,50,6,10,17,0,0,0,0,16,4,27,72,0,3,10,0,28,0,0,13,102,78,0,9,14,40,19,120,57,132,90,29,31,28,5,31,0,0,0,0,16,119,125,120,4,144,112,34,147,24,22,52,35,19,32,106,6,55,11,54,59,110,153,2,12,99,54,1,14,132,51,6,10,65,110,89,0,8,0,0,0,2,29,22,56,37,136,80,63,63,140,186,110,74,22,48,56,104,17,5,57,44,2,56,47,3,2,76,34,0,76,77,0,2,33,45,26,7,14,0,0,0,37,2,92,47,28,83,97,3,110,63,0,63,65,128,0,84,74,31,2,113,66,38,117,68,10,107,151,130,13,9,2,2,0,24,90,10,75,59,122,74,77,36,73,24,0,125,58,0,44,97,4,14,143,122,49,153,10,13,152,56,23,21,38,0,2,1,0,17,5,24,74,0,4,9,0,15,0,0,12,100,74,0,6,15,50,26,120,60,133,105,30,87,95,7,47,1,0,0,0,15,60,43,71,4,96,111,38,84,33,20,59,33,39,38,92,16,32,9,37,43,108,168,10,16,99,42,4,12,122,49,6,59,67,111,86,0,24,0,0,0,3,28,22,47,32,33,60,50,62,140,183,112,80,11,47,58,59,1,7,62,35,3,49,48,4,1,71,40,0,80,74,4,2,70,85,53,6,15,0,0,0,23,1,56,61,42,96,93,14,66,63,0,66,63,74,0,82,73,40,2,116,58,39,113,98,11,119,130,90,28,29,5,5,2,0,25,94,9,96,55

B-factor: mean 37.25, std 10.42, range [19.54, 89.01]

Foldseek 3Di:
DFPDPVLVVLVVCCVVPVQAAAAFEEEEEQQPQHSVVVNNCVHNVQLCPPVVTHHYAYEYEDQDDYDDDRRYHYDPPDDLLDPVRLVVCQVPTVVSAGQEYEYPDFDDDDPPVCVRQLVQLVSLVSNVVCRVRHYDQQGKYKYQHDDDDSNVVVQVVLVVFAVDWDWDDVSIMIIGGRGND/DAPDPVLVVVVVCCVPPVQFAAAFEEEEEQQPLHSVQVVNCVHNVLLVPPVVTHHHAYEYEDCADYDDDRSYHYHPNDDLLDPVVLVVCLVVHVVSAGQEYHYPDFDDDDVPPQVRQVVQLVSLVSNVVCNVRHYDQQGKYKYKGADDPCCVVVQVVLVVFAVDWDWDAVHIIMIIGGRGND